Protein AF-A0A225WIR2-F1 (afdb_monomer)

Organism: NCBI:txid4795

Solvent-accessible surface area (backbone atoms only — not comparable to full-atom values): 14312 Å² total; per-residue (Å²): 136,89,82,87,83,81,89,77,89,75,82,75,80,70,73,82,76,74,75,76,81,64,93,80,57,58,69,70,58,55,48,51,54,50,37,55,54,47,46,55,50,18,46,51,36,50,76,72,57,66,87,88,58,104,56,87,60,92,74,57,61,66,69,50,54,51,52,42,49,53,41,68,78,38,44,71,66,55,49,49,42,55,67,74,40,54,84,89,36,72,64,32,53,26,39,52,47,31,51,53,54,39,51,57,49,47,54,54,47,51,36,50,54,48,54,52,50,42,44,48,42,18,63,60,37,13,69,86,63,43,71,61,95,64,48,94,92,60,58,59,63,66,54,54,53,53,40,52,53,39,76,76,45,40,72,64,47,42,75,75,51,54,85,60,92,40,47,58,46,26,49,58,20,34,35,77,74,70,42,51,74,64,39,36,53,52,54,53,46,30,52,49,26,46,77,71,41,16,42,39,70,66,38,19,69,70,29,65,70,41,42,53,53,40,49,52,44,66,77,42,40,67,61,40,71,72,76,35,83,90,48,84,65,35,50,39,33,53,51,10,38,56,59,50,67,48,83,130

Sequence (248 aa):
MRLSFSQSLHHSVVPPRLPPPSARAPLRLQMQDLCSNFVIICDFVSQNCAPDAKTPSQDGNGKCIESFTLFYQHNHTLSSCIQELPADSTEKAQALVFLQLYSDWQQANVCKLFHTTEARAARECSGANAHRPWKQTTWPLYCHEVFTMYNSTRHELDELCERTPNSEAFWEGYVDYVGSKTCKRYYDMVREARERGCGDKEKALHGTECQEMFRWYAEKKEEVETDCYELKISKPFYRGFYMWKKPN

Foldseek 3Di:
DDDDDDDDDPPPPDDPPDDDPDPPDDPVVVLVVVLVVLLVLLVCCLVQQDPPDDDPPPDGPVSLVVNLVVCVVVVVSNVVSLVPDDCPDPSNVSVVSNVVSSVVVVLVVLLVVLVVLLQVCLVCQFDPNVPDPDDPVRDDPSLLVSLVVCQVCVVVSCVSRNDDPSNQSSQRRSCVRPADPLQVLLVVVLVVCLVVQLLDLCCLAPPPSLVVSLVSCVVCVVVCVVRYDDDPSNPSSVNSSVSNPDDD

Nearest PDB structures (foldseek):
  5uf7-assembly1_A  TM=1.697E-01  e=6.893E-01  Rattus norvegicus
  6zc9-assembly1_A  TM=2.294E-01  e=3.451E+00  Homo sapiens
  7k58-assembly1_A  TM=1.955E-01  e=5.468E+00  Tetrahymena thermophila

pLDDT: mean 79.0, std 18.31, range [29.45, 96.25]

Radius of gyration: 28.35 Å; Cα contacts (8 Å, |Δi|>4): 182; chains: 1; bounding box: 82×55×77 Å

Mean predicted aligned error: 12.71 Å

Structure (mmCIF, N/CA/C/O backbone):
data_AF-A0A225WIR2-F1
#
_entry.id   AF-A0A225WIR2-F1
#
loop_
_atom_site.group_PDB
_atom_site.id
_atom_site.type_symbol
_atom_site.label_atom_id
_atom_site.label_alt_id
_atom_site.label_comp_id
_atom_site.label_asym_id
_atom_site.label_entity_id
_atom_site.label_seq_id
_atom_site.pdbx_PDB_ins_code
_atom_site.Cartn_x
_atom_site.Cartn_y
_atom_site.Cartn_z
_atom_site.occupancy
_atom_site.B_iso_or_equiv
_atom_site.auth_seq_id
_atom_site.auth_comp_id
_atom_site.auth_asym_id
_atom_site.auth_atom_id
_atom_site.pdbx_PDB_model_num
ATOM 1 N N . MET A 1 1 ? -55.773 36.831 12.250 1.00 34.09 1 MET A N 1
ATOM 2 C CA . MET A 1 1 ? -56.529 35.718 12.867 1.00 34.09 1 MET A CA 1
ATOM 3 C C . MET A 1 1 ? -55.591 34.536 13.018 1.00 34.09 1 MET A C 1
ATOM 5 O O . MET A 1 1 ? -54.960 34.155 12.043 1.00 34.09 1 MET A O 1
ATOM 9 N N . ARG A 1 2 ? -55.428 34.047 14.250 1.00 30.88 2 ARG A N 1
ATOM 10 C CA . ARG A 1 2 ? -54.609 32.882 14.602 1.00 30.88 2 ARG A CA 1
ATOM 11 C C . ARG A 1 2 ? -55.400 31.611 14.294 1.00 30.88 2 ARG A C 1
ATOM 13 O O . ARG A 1 2 ? -56.557 31.531 14.693 1.00 30.88 2 ARG A O 1
ATOM 20 N N . LEU A 1 3 ? -54.765 30.630 13.661 1.00 30.44 3 LEU A N 1
ATOM 21 C CA . LEU A 1 3 ? -55.221 29.244 13.678 1.00 30.44 3 LEU A CA 1
ATOM 22 C C . LEU A 1 3 ? -54.156 28.420 14.399 1.00 30.44 3 LEU A C 1
ATOM 24 O O . LEU A 1 3 ? -53.002 28.363 13.986 1.00 30.44 3 LEU A O 1
ATOM 28 N N . SER A 1 4 ? -54.574 27.874 15.535 1.00 29.45 4 SER A N 1
ATOM 29 C CA . SER A 1 4 ? -53.880 26.860 16.317 1.00 29.45 4 SER A CA 1
ATOM 30 C C . SER A 1 4 ? -54.245 25.495 15.742 1.00 29.45 4 SER A C 1
ATOM 32 O O . SER A 1 4 ? -55.427 25.267 15.503 1.00 29.45 4 SER A O 1
ATOM 34 N N . PHE A 1 5 ? -53.276 24.595 15.578 1.00 32.03 5 PHE A N 1
ATOM 35 C CA . PHE A 1 5 ? -53.525 23.153 15.589 1.00 32.03 5 PHE A CA 1
ATOM 36 C C . PHE A 1 5 ? -52.353 22.415 16.248 1.00 32.03 5 PHE A C 1
ATOM 38 O O . PHE A 1 5 ? -51.250 22.346 15.720 1.00 32.03 5 PHE A O 1
ATOM 45 N N . SER A 1 6 ? -52.680 21.903 17.435 1.00 30.62 6 SER A N 1
ATOM 46 C CA . SER A 1 6 ? -52.377 20.577 17.979 1.00 30.62 6 SER A CA 1
ATOM 47 C C . SER A 1 6 ? -50.928 20.112 18.152 1.00 30.62 6 SER 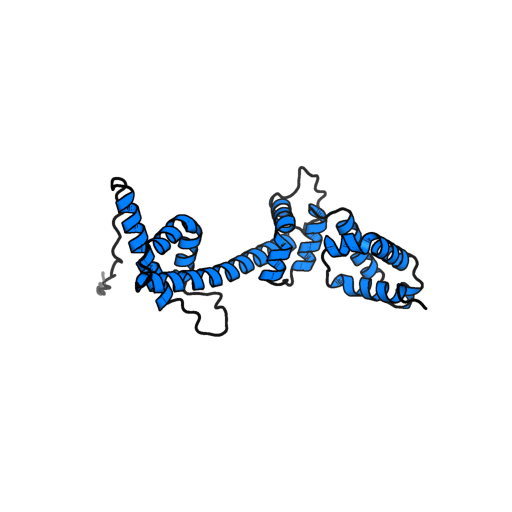A C 1
ATOM 49 O O . SER A 1 6 ? -50.212 19.767 17.219 1.00 30.62 6 SER A O 1
ATOM 51 N N . GLN A 1 7 ? -50.587 19.978 19.436 1.00 31.34 7 GLN A N 1
ATOM 52 C CA . GLN A 1 7 ? -49.523 19.152 19.996 1.00 31.34 7 GLN A CA 1
ATOM 53 C C . GLN A 1 7 ? -49.616 17.697 19.504 1.00 31.34 7 GLN A C 1
ATOM 55 O O . GLN A 1 7 ? -50.667 17.070 19.620 1.00 31.34 7 GLN A O 1
ATOM 60 N N . SER A 1 8 ? -48.487 17.144 19.059 1.00 30.45 8 SER A N 1
ATOM 61 C CA . SER A 1 8 ? -48.224 15.704 19.102 1.00 30.45 8 SER A CA 1
ATOM 62 C C . SER A 1 8 ? -47.137 15.453 20.145 1.00 30.45 8 SER A C 1
ATOM 64 O O . SER A 1 8 ? -46.025 15.976 20.051 1.00 30.45 8 SER A O 1
ATOM 66 N N . LEU A 1 9 ? -47.503 14.690 21.172 1.00 36.44 9 LEU A N 1
ATOM 67 C CA . LEU A 1 9 ? -46.635 14.157 22.212 1.00 36.44 9 LEU A CA 1
ATOM 68 C C . LEU A 1 9 ? -45.646 13.158 21.594 1.00 36.44 9 LEU A C 1
ATOM 70 O O . LEU A 1 9 ? -45.890 11.955 21.592 1.00 36.44 9 LEU A O 1
ATOM 74 N N . HIS A 1 10 ? -44.498 13.635 21.118 1.00 33.09 10 HIS A N 1
ATOM 75 C CA . HIS A 1 10 ? -43.321 12.778 21.023 1.00 33.09 10 HIS A CA 1
ATOM 76 C C . HIS A 1 10 ? -42.629 12.775 22.383 1.00 33.09 10 HIS A C 1
ATOM 78 O O . HIS A 1 10 ? -41.879 13.685 22.735 1.00 33.09 10 HIS A O 1
ATOM 84 N N . HIS A 1 11 ? -42.925 11.735 23.164 1.00 32.47 11 HIS A N 1
ATOM 85 C CA . HIS A 1 11 ? -42.100 11.293 24.280 1.00 32.47 11 HIS A CA 1
ATOM 86 C C . HIS A 1 11 ? -40.717 10.940 23.717 1.00 32.47 11 HIS A C 1
ATOM 88 O O . HIS A 1 11 ? -40.457 9.822 23.280 1.00 32.47 11 HIS A O 1
ATOM 94 N N . SER A 1 12 ? -39.847 11.944 23.646 1.00 30.00 12 SER A N 1
ATOM 95 C CA . SER A 1 12 ? -38.432 11.747 23.380 1.00 30.00 12 SER A CA 1
ATOM 96 C C . SER A 1 12 ? -37.875 11.062 24.621 1.00 30.00 12 SER A C 1
ATOM 98 O O . SER A 1 12 ? -37.695 11.703 25.658 1.00 30.00 12 SER A O 1
ATOM 100 N N . VAL A 1 13 ? -37.704 9.740 24.558 1.00 36.50 13 VAL A N 1
ATOM 101 C CA . VAL A 1 13 ? -36.957 8.993 25.571 1.00 36.50 13 VAL A CA 1
ATOM 102 C C . VAL A 1 13 ? -35.524 9.492 25.466 1.00 36.50 13 VAL A C 1
ATOM 104 O O . VAL A 1 13 ? -34.747 9.057 24.619 1.00 36.50 13 VAL A O 1
ATOM 107 N N . VAL A 1 14 ? -35.217 10.502 26.276 1.00 37.16 14 VAL A N 1
ATOM 108 C CA . VAL A 1 14 ? -33.867 11.017 26.454 1.00 37.16 14 VAL A CA 1
ATOM 109 C C . VAL A 1 14 ? -33.028 9.828 26.925 1.00 37.16 14 VAL A C 1
ATOM 111 O O . VAL A 1 14 ? -33.368 9.249 27.961 1.00 37.16 14 VAL A O 1
ATOM 114 N N . PRO A 1 15 ? -31.976 9.419 26.191 1.00 38.25 15 PRO A N 1
ATOM 115 C CA . PRO A 1 15 ? -31.069 8.401 26.698 1.00 38.25 15 PRO A CA 1
ATOM 116 C C . PRO A 1 15 ? -30.553 8.888 28.056 1.00 38.25 15 PRO A C 1
ATOM 118 O O . PRO A 1 15 ? -30.264 10.086 28.177 1.00 38.25 15 PRO A O 1
ATOM 121 N N . PRO A 1 16 ? -30.489 8.026 29.087 1.00 38.94 16 PRO A N 1
ATOM 122 C CA . PRO A 1 16 ? -30.042 8.443 30.405 1.00 38.94 16 PRO A CA 1
ATOM 123 C C . PRO A 1 16 ? -28.696 9.146 30.246 1.00 38.94 16 PRO A C 1
ATOM 125 O O . PRO A 1 16 ? -27.711 8.549 29.815 1.00 38.94 16 PRO A O 1
ATOM 128 N N . ARG A 1 17 ? -28.679 10.456 30.521 1.00 43.72 17 ARG A N 1
ATOM 129 C CA . ARG A 1 17 ? -27.438 11.219 30.577 1.00 43.72 17 ARG A CA 1
ATOM 130 C C . ARG A 1 17 ? -26.661 10.640 31.744 1.00 43.72 17 ARG A C 1
ATOM 132 O O . ARG A 1 17 ? -27.015 10.893 32.895 1.00 43.72 17 ARG A O 1
ATOM 139 N N . LEU A 1 18 ? -25.648 9.836 31.431 1.00 45.97 18 LEU A N 1
ATOM 140 C CA . LEU A 1 18 ? -24.695 9.363 32.420 1.00 45.97 18 LEU A CA 1
ATOM 141 C C . LEU A 1 18 ? -24.147 10.597 33.154 1.00 45.97 18 LEU A C 1
ATOM 143 O O . LEU A 1 18 ? -23.723 11.552 32.490 1.00 45.97 18 LEU A O 1
ATOM 147 N N . PRO A 1 19 ? -24.214 10.639 34.496 1.00 49.59 19 PRO A N 1
ATOM 148 C CA . PRO A 1 19 ? -23.567 11.702 35.241 1.00 49.59 19 PRO A CA 1
ATOM 149 C C . PRO A 1 19 ? -22.075 11.700 34.878 1.00 49.59 19 PRO A C 1
ATOM 151 O O . PRO A 1 19 ? -21.490 10.625 34.721 1.00 49.59 19 PRO A O 1
ATOM 154 N N . PRO A 1 20 ? -21.453 12.879 34.701 1.00 50.84 20 PRO A N 1
ATOM 155 C CA . PRO A 1 20 ? -20.030 12.944 34.412 1.00 50.84 20 PRO A CA 1
ATOM 156 C C . PRO A 1 20 ? -19.270 12.203 35.521 1.00 50.84 20 PRO A C 1
ATOM 158 O O . PRO A 1 20 ? -19.619 12.376 36.696 1.00 50.84 20 PRO A O 1
ATOM 161 N N . PRO A 1 21 ? -18.263 11.378 35.181 1.00 53.72 21 PRO A N 1
ATOM 162 C CA . PRO A 1 21 ? -17.492 10.653 36.178 1.00 53.72 21 PRO A CA 1
ATOM 163 C C . PRO A 1 21 ? -16.958 11.650 37.204 1.00 53.72 21 PRO A C 1
ATOM 165 O O . PRO A 1 21 ? -16.337 12.661 36.865 1.00 53.72 21 PRO A O 1
ATOM 168 N N . SER A 1 22 ? -17.274 11.405 38.475 1.00 51.94 22 SER A N 1
ATOM 169 C CA . SER A 1 22 ? -16.870 12.286 39.562 1.00 51.94 22 SER A CA 1
ATOM 170 C C . SER A 1 22 ? -15.349 12.254 39.660 1.00 51.94 22 SER A C 1
ATOM 172 O O . SER A 1 22 ? -14.776 11.284 40.154 1.00 51.94 22 SER A O 1
ATOM 174 N N . ALA A 1 23 ? -14.688 13.334 39.237 1.00 54.06 23 ALA A N 1
ATOM 175 C CA . ALA A 1 23 ? -13.230 13.503 39.281 1.00 54.06 23 ALA A CA 1
ATOM 176 C C . ALA A 1 23 ? -12.621 13.416 40.706 1.00 54.06 23 ALA A C 1
ATOM 178 O O . ALA A 1 23 ? -11.427 13.631 40.886 1.00 54.06 23 ALA A O 1
ATOM 179 N N . ARG A 1 24 ? -13.439 13.123 41.730 1.00 56.75 24 ARG A N 1
ATOM 180 C CA . ARG A 1 24 ? -13.069 12.956 43.142 1.00 56.75 24 ARG A CA 1
ATOM 181 C C . ARG A 1 24 ? -13.164 11.512 43.651 1.00 56.75 24 ARG A C 1
ATOM 183 O O . ARG A 1 24 ? -12.836 11.276 44.810 1.00 56.75 24 ARG A O 1
ATOM 190 N N . ALA A 1 25 ? -13.625 10.555 42.843 1.00 61.31 25 ALA A N 1
ATOM 191 C CA . ALA A 1 25 ? -13.656 9.153 43.254 1.00 61.31 25 ALA A CA 1
ATOM 192 C C . ALA A 1 25 ? -12.230 8.563 43.284 1.00 61.31 25 ALA A C 1
ATOM 194 O O . ALA A 1 25 ? -11.427 8.897 42.411 1.00 61.31 25 ALA A O 1
ATOM 195 N N . PRO A 1 26 ? -11.897 7.678 44.241 1.00 77.38 26 PRO A N 1
ATOM 196 C CA . PRO A 1 26 ? -10.664 6.896 44.206 1.00 77.38 26 PRO A CA 1
ATOM 197 C C . PRO A 1 26 ? -10.453 6.243 42.832 1.00 77.38 26 PRO A C 1
ATOM 199 O O . PRO A 1 26 ? -11.388 5.661 42.286 1.00 77.38 26 PRO A O 1
ATOM 202 N N . LEU A 1 27 ? -9.227 6.294 42.296 1.00 71.94 27 LEU A N 1
ATOM 203 C CA . LEU A 1 27 ? -8.862 5.751 40.971 1.00 71.94 27 LEU A CA 1
ATOM 204 C C . LEU A 1 27 ? -9.377 4.324 40.732 1.00 71.94 27 LEU A C 1
ATOM 206 O O . LEU A 1 27 ? -9.792 3.981 39.631 1.00 71.94 27 LEU A O 1
ATOM 210 N N . ARG A 1 28 ? -9.405 3.507 41.789 1.00 74.06 28 ARG A N 1
ATOM 211 C CA . ARG A 1 28 ? -9.912 2.133 41.746 1.00 74.06 28 ARG A CA 1
ATOM 212 C C . ARG A 1 28 ? -11.403 2.048 41.396 1.00 74.06 28 ARG A C 1
ATOM 214 O O . ARG A 1 28 ? -11.783 1.167 40.638 1.00 74.06 28 ARG A O 1
ATOM 221 N N . LEU A 1 29 ? -12.226 2.959 41.918 1.00 76.94 29 LEU A N 1
ATOM 222 C CA . LEU A 1 29 ? -13.661 3.013 41.617 1.00 76.94 29 LEU A CA 1
ATOM 223 C C . LEU A 1 29 ? -13.905 3.519 40.190 1.00 76.94 29 LEU A C 1
ATOM 225 O O . LEU A 1 29 ? -14.729 2.961 39.480 1.00 76.94 29 LEU A O 1
ATOM 229 N N . GLN A 1 30 ? -13.118 4.497 39.731 1.00 80.31 30 GLN A N 1
ATOM 230 C CA . GLN A 1 30 ? -13.189 4.969 38.342 1.00 80.31 30 GLN A CA 1
ATOM 231 C C . GLN A 1 30 ? -12.829 3.860 37.341 1.00 80.31 30 GLN A C 1
ATOM 233 O O . GLN A 1 30 ? -13.461 3.746 36.294 1.00 80.31 30 GLN A O 1
ATOM 238 N N . MET A 1 31 ? -11.839 3.023 37.672 1.00 83.19 31 MET A N 1
ATOM 239 C CA . MET A 1 31 ? -11.454 1.884 36.836 1.00 83.19 31 MET A CA 1
ATOM 240 C C . MET A 1 31 ? -12.547 0.809 36.798 1.00 83.19 31 MET A C 1
ATOM 242 O O . MET A 1 31 ? -12.854 0.289 35.731 1.00 83.19 31 MET A O 1
ATOM 246 N N . GLN A 1 32 ? -13.184 0.516 37.936 1.00 85.06 32 GLN A N 1
ATOM 247 C CA . GLN A 1 32 ? -14.305 -0.429 37.996 1.00 85.06 32 GLN A CA 1
ATOM 248 C C . GLN A 1 32 ? -15.505 0.039 37.168 1.00 85.06 32 GLN A C 1
ATOM 250 O O . GLN A 1 32 ? -16.070 -0.760 36.419 1.00 85.06 32 GLN A O 1
ATOM 255 N N . ASP A 1 33 ? -15.863 1.322 37.249 1.00 86.44 33 ASP A N 1
ATOM 256 C CA . ASP A 1 33 ? -16.937 1.898 36.435 1.00 86.44 33 ASP A CA 1
ATOM 257 C C . ASP A 1 33 ? -16.598 1.823 34.940 1.00 86.44 33 ASP A C 1
ATOM 259 O O . ASP A 1 33 ? -17.442 1.464 34.118 1.00 86.44 33 ASP A O 1
ATOM 263 N N . LEU A 1 34 ? -15.348 2.117 34.573 1.00 89.19 34 LEU A N 1
ATOM 264 C CA . LEU A 1 34 ? -14.874 2.029 33.194 1.00 89.19 34 LEU A CA 1
ATOM 265 C C . LEU A 1 34 ? -14.939 0.592 32.659 1.00 89.19 34 LEU A C 1
ATOM 267 O O . LEU A 1 34 ? -15.491 0.376 31.580 1.00 89.19 34 LEU A O 1
ATOM 271 N N . CYS A 1 35 ? -14.452 -0.391 33.419 1.00 91.88 35 CYS A N 1
ATOM 272 C CA . CYS A 1 35 ? -14.512 -1.794 33.016 1.00 91.88 35 CYS A CA 1
ATOM 273 C C . CYS A 1 35 ? -15.956 -2.308 32.929 1.00 91.88 35 CYS A C 1
ATOM 275 O O . CYS A 1 35 ? -16.294 -3.006 31.977 1.00 91.88 35 CYS A O 1
ATOM 277 N N . SER A 1 36 ? -16.832 -1.905 33.853 1.00 91.19 36 SER A N 1
ATOM 278 C CA . SER A 1 36 ? -18.253 -2.283 33.825 1.00 91.19 36 SER A CA 1
ATOM 279 C C . SER A 1 36 ? -18.971 -1.708 32.600 1.00 91.19 36 SER A C 1
ATOM 281 O O . SER A 1 36 ? -19.715 -2.414 31.924 1.00 91.19 36 SER A O 1
ATOM 283 N N . ASN A 1 37 ? -18.699 -0.447 32.250 1.00 91.81 37 ASN A N 1
ATOM 284 C CA . ASN A 1 37 ? -19.224 0.154 31.022 1.00 91.81 37 ASN A CA 1
ATOM 285 C C . ASN A 1 37 ? -18.674 -0.533 29.768 1.00 91.81 37 ASN A C 1
ATOM 287 O O . ASN A 1 37 ? -19.399 -0.716 28.792 1.00 91.81 37 ASN A O 1
ATOM 291 N N . PHE A 1 38 ? -17.405 -0.940 29.787 1.00 94.56 38 PHE A N 1
ATOM 292 C CA . PHE A 1 38 ? -16.808 -1.643 28.660 1.00 94.56 38 PHE A CA 1
ATOM 293 C C . PHE A 1 38 ? -17.396 -3.046 28.453 1.00 94.56 38 PHE A C 1
ATOM 295 O O . PHE A 1 38 ? -17.579 -3.457 27.310 1.00 94.56 38 PHE A O 1
ATOM 302 N N . VAL A 1 39 ? -17.787 -3.749 29.521 1.00 94.38 39 VAL A N 1
ATOM 303 C CA . VAL A 1 39 ? -18.533 -5.015 29.414 1.00 94.38 39 VAL A CA 1
ATOM 304 C C . VAL A 1 39 ? -19.853 -4.820 28.660 1.00 94.38 39 VAL A C 1
ATOM 306 O O . VAL A 1 39 ? -20.165 -5.617 27.781 1.00 94.38 39 VAL A O 1
ATOM 309 N N . ILE A 1 40 ? -20.585 -3.729 28.913 1.00 94.44 40 ILE A N 1
ATOM 310 C CA . ILE A 1 40 ? -21.826 -3.406 28.179 1.00 94.44 40 ILE A CA 1
ATOM 311 C C . ILE A 1 40 ? -21.541 -3.193 26.682 1.00 94.44 40 ILE A C 1
ATOM 313 O O . ILE A 1 40 ? -22.324 -3.605 25.827 1.00 94.44 40 ILE A O 1
ATOM 317 N N . ILE A 1 41 ? -20.407 -2.572 26.347 1.00 93.62 41 ILE A N 1
ATOM 318 C CA . ILE A 1 41 ? -19.971 -2.403 24.954 1.00 93.62 41 ILE A CA 1
ATOM 319 C C . ILE A 1 41 ? -19.633 -3.761 24.323 1.00 93.62 41 ILE A C 1
ATOM 321 O O . ILE A 1 41 ? -20.036 -4.019 23.188 1.00 93.62 41 ILE A O 1
ATOM 325 N N . CYS A 1 42 ? -18.935 -4.639 25.048 1.00 93.56 42 CYS A N 1
ATOM 326 C CA . CYS A 1 42 ? -18.619 -5.991 24.582 1.00 93.56 42 CYS A CA 1
ATOM 327 C C . CYS A 1 42 ? -19.892 -6.799 24.306 1.00 93.56 42 CYS A C 1
ATOM 329 O O . CYS A 1 42 ? -20.003 -7.426 23.252 1.00 93.56 42 CYS A O 1
ATOM 331 N N . ASP A 1 43 ? -20.870 -6.725 25.209 1.00 92.81 43 ASP A N 1
ATOM 332 C CA . ASP A 1 43 ? -22.181 -7.348 25.048 1.00 92.81 43 ASP A CA 1
ATOM 333 C C . ASP A 1 43 ? -22.890 -6.830 23.788 1.00 92.81 43 ASP A C 1
ATOM 335 O O . ASP A 1 43 ? -23.237 -7.619 22.904 1.00 92.81 43 ASP A O 1
ATOM 339 N N . PHE A 1 44 ? -22.993 -5.503 23.634 1.00 91.50 44 PHE A N 1
ATOM 340 C CA . PHE A 1 44 ? -23.585 -4.881 22.447 1.00 91.50 44 PHE A CA 1
ATOM 341 C C . PHE A 1 44 ? -22.926 -5.373 21.155 1.00 91.50 44 PHE A C 1
ATOM 343 O O . PHE A 1 44 ? -23.630 -5.766 20.221 1.00 91.50 44 PHE A O 1
ATOM 350 N N . VAL A 1 45 ? -21.592 -5.373 21.099 1.00 91.00 45 VAL A N 1
ATOM 351 C CA . VAL A 1 45 ? -20.845 -5.798 19.912 1.00 91.00 45 VAL A CA 1
ATOM 352 C C . VAL A 1 45 ? -21.079 -7.273 19.608 1.00 91.00 45 VAL A C 1
ATOM 354 O O . VAL A 1 45 ? -21.368 -7.616 18.462 1.00 91.00 45 VAL A O 1
ATOM 357 N N . SER A 1 46 ? -21.029 -8.135 20.624 1.00 89.62 46 SER A N 1
ATOM 358 C CA . SER A 1 46 ? -21.240 -9.575 20.452 1.00 89.62 46 SER A CA 1
ATOM 359 C C . SER A 1 46 ? -22.625 -9.912 19.889 1.00 89.62 46 SER A C 1
ATOM 361 O O . SER A 1 46 ? -22.757 -10.836 19.090 1.00 89.62 46 SER A O 1
ATOM 363 N N . GLN A 1 47 ? -23.646 -9.131 20.251 1.00 87.25 47 GLN A N 1
ATOM 364 C CA . GLN A 1 47 ? -25.024 -9.348 19.814 1.00 87.25 47 GLN A CA 1
ATOM 365 C C . GLN A 1 47 ? -25.352 -8.689 18.466 1.00 87.25 47 GLN A C 1
ATOM 367 O O . GLN A 1 47 ? -26.205 -9.187 17.736 1.00 87.25 47 GLN A O 1
ATOM 372 N N . ASN A 1 48 ? -24.724 -7.551 18.141 1.00 86.12 48 ASN A N 1
ATOM 373 C CA . ASN A 1 48 ? -25.188 -6.664 17.061 1.00 86.12 48 ASN A CA 1
ATOM 374 C C . ASN A 1 48 ? -24.170 -6.431 15.938 1.00 86.12 48 ASN A C 1
ATOM 376 O O . ASN A 1 48 ? -24.521 -5.812 14.932 1.00 86.12 48 ASN A O 1
ATOM 380 N N . CYS A 1 49 ? -22.922 -6.871 16.102 1.00 83.50 49 CYS A N 1
ATOM 381 C CA . CYS A 1 49 ? -21.837 -6.619 15.148 1.00 83.50 49 CYS A CA 1
ATOM 382 C C . CYS A 1 49 ? -21.331 -7.900 14.463 1.00 83.50 49 CYS A C 1
ATOM 384 O O . CYS A 1 49 ? -20.250 -7.883 13.877 1.00 83.50 49 CYS A O 1
ATOM 386 N N . ALA A 1 50 ? -22.088 -9.003 14.545 1.00 67.94 50 ALA A N 1
ATOM 387 C CA . ALA A 1 50 ? -21.715 -10.280 13.944 1.00 67.94 50 ALA A CA 1
ATOM 388 C C . ALA A 1 50 ? -21.550 -10.174 12.410 1.00 67.94 50 ALA A C 1
ATOM 390 O O . ALA A 1 50 ? -22.334 -9.484 11.751 1.00 67.94 50 ALA A O 1
ATOM 391 N N . PRO A 1 51 ? -20.571 -10.885 11.821 1.00 56.72 51 PRO A N 1
ATOM 392 C CA . PRO A 1 51 ? -20.251 -10.817 10.403 1.00 56.72 51 PRO A CA 1
ATOM 393 C C . PRO A 1 51 ? -21.115 -11.801 9.598 1.00 56.72 51 PRO A C 1
ATOM 395 O O . PRO A 1 51 ? -20.595 -12.641 8.866 1.00 56.72 51 PRO A O 1
ATOM 398 N N . ASP A 1 52 ? -22.441 -11.731 9.708 1.00 43.31 52 ASP A N 1
ATOM 399 C CA . ASP A 1 52 ? -23.309 -12.499 8.809 1.00 43.31 52 ASP A CA 1
ATOM 400 C C . ASP A 1 52 ? -23.476 -11.752 7.481 1.00 43.31 52 ASP A C 1
ATOM 402 O O . ASP A 1 52 ? -24.353 -10.904 7.333 1.00 43.31 52 ASP A O 1
ATOM 406 N N . ALA A 1 53 ? -22.592 -12.081 6.528 1.00 38.06 53 ALA A N 1
ATOM 407 C CA . ALA A 1 53 ? -22.852 -12.261 5.089 1.00 38.06 53 ALA A CA 1
ATOM 408 C C . ALA A 1 53 ? -21.674 -11.793 4.223 1.00 38.06 53 ALA A C 1
ATOM 410 O O . ALA A 1 53 ? -21.628 -10.624 3.869 1.00 38.06 53 ALA A O 1
ATOM 411 N N . LYS A 1 54 ? -20.785 -12.727 3.828 1.00 35.59 54 LYS A N 1
ATOM 412 C CA . LYS A 1 54 ? -20.062 -12.868 2.525 1.00 35.59 54 LYS A CA 1
ATOM 413 C C . LYS A 1 54 ? -19.589 -11.616 1.754 1.00 35.59 54 LYS A C 1
ATOM 415 O O . LYS A 1 54 ? -19.260 -11.688 0.574 1.00 35.59 54 LYS A O 1
ATOM 420 N N . THR A 1 55 ? -19.494 -10.494 2.428 1.00 34.09 55 THR A N 1
ATOM 421 C CA . THR A 1 55 ? -19.174 -9.180 1.906 1.00 34.09 55 THR A CA 1
ATOM 422 C C . THR A 1 55 ? -18.759 -8.400 3.138 1.00 34.09 55 THR A C 1
ATOM 424 O O . THR A 1 55 ? -19.588 -8.231 4.033 1.00 34.09 55 THR A O 1
ATOM 427 N N . PRO A 1 56 ? -17.502 -7.948 3.244 1.00 39.78 56 PRO A N 1
ATOM 428 C CA . PRO A 1 56 ? -17.159 -6.971 4.257 1.00 39.78 56 PRO A CA 1
ATOM 429 C C . PRO A 1 56 ? -18.014 -5.745 3.948 1.00 39.78 56 PRO A C 1
ATOM 431 O O . PRO A 1 56 ? -17.736 -5.013 2.997 1.00 39.78 56 PRO A O 1
ATOM 434 N N . SER A 1 57 ? -19.119 -5.561 4.674 1.00 42.50 57 SER A N 1
ATOM 435 C CA . SER A 1 57 ? -19.888 -4.334 4.570 1.00 42.50 57 SER A CA 1
ATOM 436 C C . SER A 1 57 ? -18.945 -3.240 5.045 1.00 42.50 57 SER A C 1
ATOM 438 O O . SER A 1 57 ? -18.686 -3.099 6.240 1.00 42.50 57 SER A O 1
ATOM 440 N N . GLN A 1 58 ? -18.401 -2.479 4.098 1.00 44.38 58 GLN A N 1
ATOM 441 C CA . GLN A 1 58 ? -17.635 -1.269 4.384 1.00 44.38 58 GLN A CA 1
ATOM 442 C C . GLN A 1 58 ? -18.457 -0.258 5.210 1.00 44.38 58 GLN A C 1
ATOM 444 O O . GLN A 1 58 ? -17.871 0.649 5.798 1.00 44.38 58 GLN A O 1
ATOM 449 N N . ASP A 1 59 ? -19.768 -0.497 5.336 1.00 45.31 59 ASP A N 1
ATOM 450 C CA . ASP A 1 59 ? -20.721 0.175 6.213 1.00 45.31 59 ASP A CA 1
ATOM 451 C C . ASP A 1 59 ? -21.173 -0.745 7.364 1.00 45.31 59 ASP A C 1
ATOM 453 O O . ASP A 1 59 ? -22.346 -1.097 7.496 1.00 45.31 59 ASP A O 1
ATOM 457 N N . GLY A 1 60 ? -20.232 -1.176 8.208 1.00 55.25 60 GLY A N 1
ATOM 458 C CA . GLY A 1 60 ? -20.582 -1.757 9.506 1.00 55.25 60 GLY A CA 1
ATOM 459 C C . GLY A 1 60 ? -21.435 -0.765 10.305 1.00 55.25 60 GLY A C 1
ATOM 460 O O . GLY A 1 60 ? -21.200 0.442 10.240 1.00 55.25 60 GLY A O 1
ATOM 461 N N . ASN A 1 61 ? -22.434 -1.257 11.044 1.00 69.75 61 ASN A N 1
ATOM 462 C CA . ASN A 1 61 ? -23.275 -0.453 11.938 1.00 69.75 61 ASN A CA 1
ATOM 463 C C . ASN A 1 61 ? -22.405 0.579 12.683 1.00 69.75 61 ASN A C 1
ATOM 465 O O . ASN A 1 61 ? -21.462 0.192 13.371 1.00 69.75 61 ASN A O 1
ATOM 469 N N . GLY A 1 62 ? -22.675 1.881 12.512 1.00 80.38 62 GLY A N 1
ATOM 470 C CA . GLY A 1 62 ? -21.777 2.957 12.964 1.00 80.38 62 GLY A CA 1
ATOM 471 C C . GLY A 1 62 ? -21.377 2.841 14.438 1.00 80.38 62 GLY A C 1
ATOM 472 O O . GLY A 1 62 ? -20.237 3.122 14.794 1.00 80.38 62 GLY A O 1
ATOM 473 N N . LYS A 1 63 ? -22.261 2.280 15.272 1.00 84.88 63 LYS A N 1
ATOM 474 C CA . LYS A 1 63 ? -21.994 1.994 16.688 1.00 84.88 63 LYS A CA 1
ATOM 475 C C . LYS A 1 63 ? -20.930 0.912 16.919 1.00 84.88 63 LYS A C 1
ATOM 477 O O . LYS A 1 63 ? -20.200 0.977 17.905 1.00 84.88 63 LYS A O 1
ATOM 482 N N . CYS A 1 64 ? -20.815 -0.072 16.029 1.00 87.94 64 CYS A N 1
ATOM 483 C CA . CYS A 1 64 ? -19.744 -1.071 16.058 1.00 87.94 64 CYS A CA 1
ATOM 484 C C . CYS A 1 64 ? -18.390 -0.406 15.783 1.00 87.94 64 CYS A C 1
ATOM 486 O O . CYS A 1 64 ? -17.443 -0.599 16.538 1.00 87.94 64 CYS A O 1
ATOM 488 N N . ILE A 1 65 ? -18.323 0.452 14.757 1.00 87.44 65 ILE A N 1
ATOM 489 C CA . ILE A 1 65 ? -17.105 1.202 14.413 1.00 87.44 65 ILE A CA 1
ATOM 490 C C . ILE A 1 65 ? -16.715 2.160 15.546 1.00 87.44 65 ILE A C 1
ATOM 492 O O . ILE A 1 65 ? -15.540 2.238 15.897 1.00 87.44 65 ILE A O 1
ATOM 496 N N . GLU A 1 66 ? -17.679 2.857 16.153 1.00 89.69 66 GLU A N 1
ATOM 497 C CA . GLU A 1 66 ? -17.446 3.705 17.331 1.00 89.69 66 GLU A CA 1
ATOM 498 C C . GLU A 1 66 ? -16.869 2.899 18.504 1.00 89.69 66 GLU A C 1
ATOM 500 O O . GLU A 1 66 ? -15.900 3.329 19.129 1.00 89.69 66 GLU A O 1
ATOM 505 N N . SER A 1 67 ? -17.405 1.701 18.754 1.00 92.06 67 SER A N 1
ATOM 506 C CA . SER A 1 67 ? -16.930 0.802 19.815 1.00 92.06 67 SER A CA 1
ATOM 507 C C . SER A 1 67 ? -15.498 0.318 19.564 1.00 92.06 67 SER A C 1
ATOM 509 O O . SER A 1 67 ? -14.665 0.335 20.472 1.00 92.06 67 SER A O 1
ATOM 511 N N . PHE A 1 68 ? -15.173 -0.053 18.323 1.00 92.69 68 PHE A N 1
ATOM 512 C CA . PHE A 1 68 ? -13.813 -0.436 17.937 1.00 92.69 68 PHE A CA 1
ATOM 513 C C . PHE A 1 68 ? -1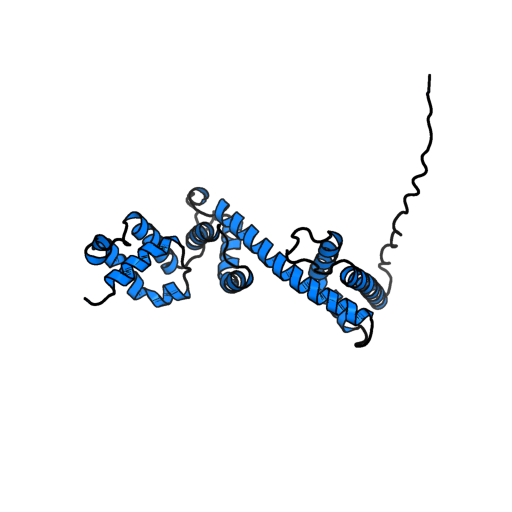2.839 0.744 17.984 1.00 92.69 68 PHE A C 1
ATOM 515 O O . PHE A 1 68 ? -11.709 0.594 18.445 1.00 92.69 68 PHE A O 1
ATOM 522 N N . THR A 1 69 ? -13.282 1.935 17.581 1.00 90.75 69 THR A N 1
ATOM 523 C CA . THR A 1 69 ? -12.474 3.162 17.641 1.00 90.75 69 THR A CA 1
ATOM 524 C C . THR A 1 69 ? -12.154 3.541 19.086 1.00 90.75 69 THR A C 1
ATOM 526 O O . THR A 1 69 ? -11.009 3.880 19.386 1.00 90.75 69 THR A O 1
ATOM 529 N N . LEU A 1 70 ? -13.132 3.433 19.994 1.00 93.06 70 LEU A N 1
ATOM 530 C CA . LEU A 1 70 ? -12.919 3.629 21.429 1.00 93.06 70 LEU A CA 1
ATOM 531 C C . LEU A 1 70 ? -11.863 2.652 21.962 1.00 93.06 70 LEU A C 1
ATOM 533 O O . LEU A 1 70 ? -10.955 3.057 22.690 1.00 93.06 70 LEU A O 1
ATOM 537 N N . PHE A 1 71 ? -11.952 1.378 21.570 1.00 93.69 71 PHE A N 1
ATOM 538 C CA . PHE A 1 71 ? -10.975 0.374 21.977 1.00 93.69 71 PHE A CA 1
ATOM 539 C C . PHE A 1 71 ? -9.578 0.648 21.420 1.00 93.69 71 PHE A C 1
ATOM 541 O O . PHE A 1 71 ? -8.611 0.589 22.172 1.00 93.69 71 PHE A O 1
ATOM 548 N N . TYR A 1 72 ? -9.462 1.037 20.150 1.00 91.69 72 TYR A N 1
ATOM 549 C CA . TYR A 1 72 ? -8.191 1.432 19.540 1.00 91.69 72 TYR A CA 1
ATOM 550 C C . TYR A 1 72 ? -7.510 2.579 20.309 1.00 91.69 72 TYR A C 1
ATOM 552 O O . TYR A 1 72 ? -6.320 2.503 20.615 1.00 91.69 72 TYR A O 1
ATOM 560 N N . GLN A 1 73 ? -8.266 3.616 20.684 1.00 91.12 73 GLN A N 1
ATOM 561 C CA . GLN A 1 73 ? -7.749 4.785 21.411 1.00 91.12 73 GLN A CA 1
ATOM 562 C C . GLN A 1 73 ? -7.307 4.468 22.848 1.00 91.12 73 GLN A C 1
ATOM 564 O O . GLN A 1 73 ? -6.452 5.163 23.400 1.00 91.12 73 GLN A O 1
ATOM 569 N N . HIS A 1 74 ? -7.873 3.423 23.456 1.00 92.06 74 HIS A N 1
ATOM 570 C CA . HIS A 1 74 ? -7.662 3.080 24.862 1.00 92.06 74 HIS A CA 1
ATOM 571 C C . HIS A 1 74 ? -7.268 1.611 25.066 1.00 92.06 74 HIS A C 1
ATOM 573 O O . HIS A 1 74 ? -7.595 1.028 26.104 1.00 92.06 74 HIS A O 1
ATOM 579 N N . ASN A 1 75 ? -6.550 1.017 24.100 1.00 90.75 75 ASN A N 1
ATOM 580 C CA . ASN A 1 75 ? -6.333 -0.436 24.052 1.00 90.75 75 ASN A CA 1
ATOM 581 C C . ASN A 1 75 ? -5.732 -0.969 25.351 1.00 90.75 75 ASN A C 1
ATOM 583 O O . ASN A 1 75 ? -6.154 -2.015 25.832 1.00 90.75 75 ASN A O 1
ATOM 587 N N . HIS A 1 76 ? -4.798 -0.224 25.946 1.00 89.25 76 HIS A N 1
ATOM 588 C CA . HIS A 1 76 ? -4.040 -0.706 27.088 1.00 89.25 76 HIS A CA 1
ATOM 589 C C . HIS A 1 76 ? -4.966 -0.849 28.296 1.00 89.25 76 HIS A C 1
ATOM 591 O O . HIS A 1 76 ? -5.052 -1.910 28.906 1.00 89.25 76 HIS A O 1
ATOM 597 N N . THR A 1 77 ? -5.719 0.211 28.596 1.00 89.69 77 THR A N 1
ATOM 598 C CA . THR A 1 77 ? -6.662 0.249 29.716 1.00 89.69 77 THR A CA 1
ATOM 599 C C . THR A 1 77 ? -7.795 -0.757 29.533 1.00 89.69 77 THR A C 1
ATOM 601 O O . THR A 1 77 ? -8.121 -1.501 30.454 1.00 89.69 77 THR A O 1
ATOM 604 N N . LEU A 1 78 ? -8.390 -0.813 28.340 1.00 92.50 78 LEU A N 1
ATOM 605 C CA . LEU A 1 78 ? -9.546 -1.674 28.091 1.00 92.50 78 LEU A CA 1
ATOM 606 C C . LEU A 1 78 ? -9.156 -3.151 27.975 1.00 92.50 78 LEU A C 1
ATOM 608 O O . LEU A 1 78 ? -9.92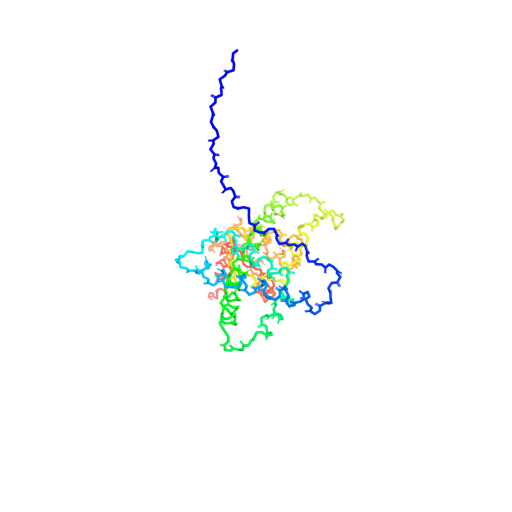2 -4.013 28.397 1.00 92.50 78 LEU A O 1
ATOM 612 N N . SER A 1 79 ? -7.943 -3.462 27.511 1.00 92.25 79 SER A N 1
ATOM 613 C CA . SER A 1 79 ? -7.415 -4.832 27.547 1.00 92.25 79 SER A CA 1
ATOM 614 C C . SER A 1 79 ? -7.220 -5.324 28.981 1.00 92.25 79 SER A C 1
ATOM 616 O O . SER A 1 79 ? -7.532 -6.479 29.267 1.00 92.25 79 SER A O 1
ATOM 618 N N . SER A 1 80 ? -6.770 -4.461 29.901 1.00 91.25 80 SER A N 1
ATOM 619 C CA . SER A 1 80 ? -6.682 -4.810 31.326 1.00 91.25 80 SER A CA 1
ATOM 620 C C . SER A 1 80 ? -8.054 -5.156 31.910 1.00 91.25 80 SER A C 1
ATOM 622 O O . SER A 1 80 ? -8.175 -6.174 32.585 1.00 91.25 80 SER A O 1
ATOM 624 N N . CYS A 1 81 ? -9.106 -4.403 31.564 1.00 92.88 81 CYS A N 1
ATOM 625 C CA . CYS A 1 81 ? -10.474 -4.743 31.967 1.00 92.88 81 CYS A CA 1
ATOM 626 C C . CYS A 1 81 ? -10.879 -6.154 31.522 1.00 92.88 81 CYS A C 1
ATOM 628 O O . CYS A 1 81 ? -11.451 -6.899 32.310 1.00 92.88 81 CYS A O 1
ATOM 630 N N . ILE A 1 82 ? -10.546 -6.556 30.288 1.00 93.19 82 ILE A N 1
ATOM 631 C CA . ILE A 1 82 ? -10.838 -7.910 29.791 1.00 93.19 82 ILE A CA 1
ATOM 632 C C . ILE A 1 82 ? -10.057 -8.963 30.576 1.00 93.19 82 ILE A C 1
ATOM 634 O O . ILE A 1 82 ? -10.579 -10.046 30.844 1.00 93.19 82 ILE A O 1
ATOM 638 N N . GLN A 1 83 ? -8.797 -8.693 30.916 1.00 91.88 83 GLN A N 1
ATOM 639 C CA . GLN A 1 83 ? -7.945 -9.627 31.654 1.00 91.88 83 GLN A CA 1
ATOM 640 C C . GLN A 1 83 ? -8.448 -9.878 33.079 1.00 91.88 83 GLN A C 1
ATOM 642 O O . GLN A 1 83 ? -8.359 -11.012 33.541 1.00 91.88 83 GLN A O 1
ATOM 647 N N . GLU A 1 84 ? -9.022 -8.865 33.730 1.00 91.00 84 GLU A N 1
ATOM 648 C CA . GLU A 1 84 ? -9.572 -8.960 35.089 1.00 91.00 84 GLU A CA 1
ATOM 649 C C . GLU A 1 84 ? -10.916 -9.711 35.169 1.00 91.00 84 GLU A C 1
ATOM 651 O O . GLU A 1 84 ? -11.336 -10.098 36.261 1.00 91.00 84 GLU A O 1
ATOM 656 N N . LEU A 1 85 ? -11.585 -9.963 34.035 1.00 91.94 85 LEU A N 1
ATOM 657 C CA . LEU A 1 85 ? -12.831 -10.735 34.007 1.00 91.94 85 LEU A CA 1
ATOM 658 C C . LEU A 1 85 ? -12.593 -12.220 34.350 1.00 91.94 85 LEU A C 1
ATOM 660 O O . LEU A 1 85 ? -11.632 -12.816 33.846 1.00 91.94 85 LEU A O 1
ATOM 664 N N . PRO A 1 86 ? -13.493 -12.863 35.126 1.00 93.19 86 PRO A N 1
ATOM 665 C CA . PRO A 1 86 ? -13.395 -14.289 35.434 1.00 93.19 86 PRO A CA 1
ATOM 666 C C . PRO A 1 86 ? -13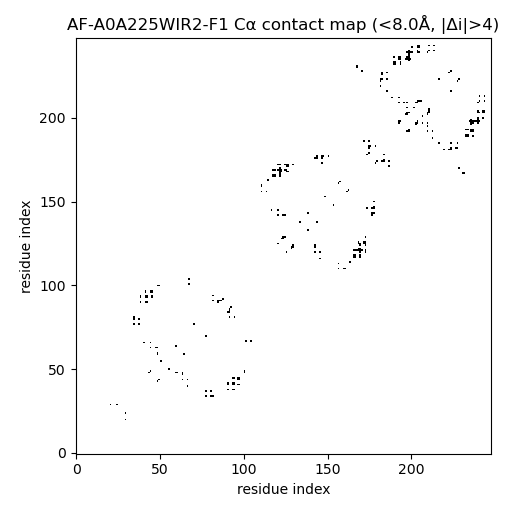.431 -15.148 34.164 1.00 93.19 86 PRO A C 1
ATOM 668 O O . PRO A 1 86 ? -14.265 -14.915 33.291 1.00 93.19 86 PRO A O 1
ATOM 671 N N . ALA A 1 87 ? -12.558 -16.155 34.069 1.00 89.25 87 ALA A N 1
ATOM 672 C CA . ALA A 1 87 ? -12.360 -16.941 32.846 1.00 89.25 87 ALA A CA 1
ATOM 673 C C . ALA A 1 87 ? -13.647 -17.599 32.308 1.00 89.25 87 ALA A C 1
ATOM 675 O O . ALA A 1 87 ? -13.885 -17.558 31.106 1.00 89.25 87 ALA A O 1
ATOM 676 N N . ASP A 1 88 ? -14.496 -18.117 33.198 1.00 91.69 88 ASP A N 1
ATOM 677 C CA . ASP A 1 88 ? -15.725 -18.842 32.843 1.00 91.69 88 ASP A CA 1
ATOM 678 C C . ASP A 1 88 ? -16.986 -17.952 32.859 1.00 91.69 88 ASP A C 1
ATOM 680 O O . ASP A 1 88 ? -18.112 -18.447 32.918 1.00 91.69 88 ASP A O 1
ATOM 684 N N . SER A 1 89 ? -16.817 -16.625 32.857 1.00 94.44 89 SER A N 1
ATOM 685 C CA . SER A 1 89 ? -17.937 -15.675 32.879 1.00 94.44 89 SER A CA 1
ATOM 686 C C . SER A 1 89 ? -18.509 -15.400 31.483 1.00 94.44 89 SER A C 1
ATOM 688 O O . SER A 1 89 ? -17.809 -15.484 30.469 1.00 94.44 89 SER A O 1
ATOM 690 N N . THR A 1 90 ? -19.790 -15.022 31.429 1.00 93.38 90 THR A N 1
ATOM 691 C CA . THR A 1 90 ? -20.444 -14.633 30.164 1.00 93.38 90 THR A CA 1
ATOM 692 C C . THR A 1 90 ? -19.800 -13.365 29.606 1.00 93.38 90 THR A C 1
ATOM 694 O O . THR A 1 90 ? -19.538 -13.265 28.410 1.00 93.38 90 THR A O 1
ATOM 697 N N . GLU A 1 91 ? -19.440 -12.442 30.493 1.00 94.06 91 GLU A N 1
ATOM 698 C CA . GLU A 1 91 ? -18.738 -11.199 30.203 1.00 94.06 91 GLU A CA 1
ATOM 699 C C . GLU A 1 91 ? -17.384 -11.469 29.534 1.00 94.06 91 GLU A C 1
ATOM 701 O O . GLU A 1 91 ? -17.027 -10.811 28.556 1.00 94.06 91 GLU A O 1
ATOM 706 N N . LYS A 1 92 ? -16.635 -12.475 30.012 1.00 95.00 92 LYS A N 1
ATOM 707 C CA . LYS A 1 92 ? -15.370 -12.881 29.386 1.00 95.00 92 LYS A CA 1
ATOM 708 C C . LYS A 1 92 ? -15.591 -13.430 27.983 1.00 95.00 92 LYS A C 1
ATOM 710 O O . LYS A 1 92 ? -14.857 -13.050 27.074 1.00 95.00 92 LYS A O 1
ATOM 715 N N . ALA A 1 93 ? -16.595 -14.284 27.791 1.00 93.56 93 ALA A N 1
ATOM 716 C CA . ALA A 1 93 ? -16.916 -14.825 26.472 1.00 93.56 93 ALA A CA 1
ATOM 717 C C . ALA A 1 93 ? -17.271 -13.705 25.475 1.00 93.56 93 ALA A C 1
ATOM 719 O O . ALA A 1 93 ? -16.744 -13.674 24.363 1.00 93.56 93 ALA A O 1
ATOM 720 N N . GLN A 1 94 ? -18.087 -12.735 25.892 1.00 93.75 94 GLN A N 1
ATOM 721 C CA . GLN A 1 94 ? -18.454 -11.570 25.079 1.00 93.75 94 GLN A CA 1
ATOM 722 C C . GLN A 1 94 ? -17.252 -10.677 24.765 1.00 93.75 94 GLN A C 1
ATOM 724 O O . GLN A 1 94 ? -17.092 -10.234 23.629 1.00 93.75 94 GLN A O 1
ATOM 729 N N . ALA A 1 95 ? -16.370 -10.448 25.740 1.00 93.94 95 ALA A N 1
ATOM 730 C CA . ALA A 1 95 ? -15.142 -9.688 25.534 1.00 93.94 95 ALA A CA 1
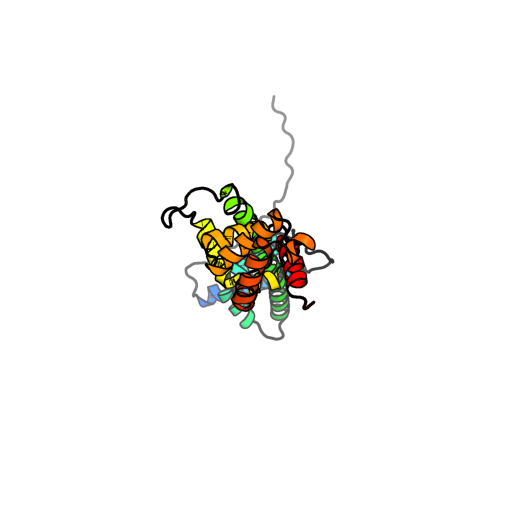ATOM 731 C C . ALA A 1 95 ? -14.188 -10.369 24.537 1.00 93.94 95 ALA A C 1
ATOM 733 O O . ALA A 1 95 ? -13.535 -9.692 23.745 1.00 93.94 95 ALA A O 1
ATOM 734 N N . LEU A 1 96 ? -14.122 -11.704 24.524 1.00 93.25 96 LEU A N 1
ATOM 735 C CA . LEU A 1 96 ? -13.343 -12.442 23.527 1.00 93.25 96 LEU A CA 1
ATOM 736 C C . LEU A 1 96 ? -13.945 -12.314 22.120 1.00 93.25 96 LEU A C 1
ATOM 738 O O . LEU A 1 96 ? -13.201 -12.105 21.163 1.00 93.25 96 LEU A O 1
ATOM 742 N N . VAL A 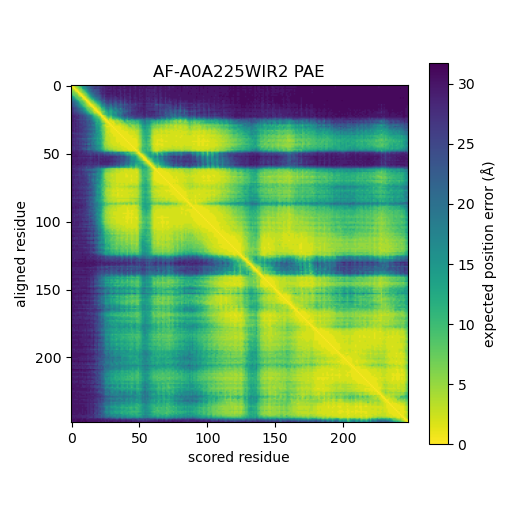1 97 ? -15.276 -12.360 21.989 1.00 92.50 97 VAL A N 1
ATOM 743 C CA . VAL A 1 97 ? -15.959 -12.078 20.712 1.00 92.50 97 VAL A CA 1
ATOM 744 C C . VAL A 1 97 ? -15.681 -10.646 20.252 1.00 92.50 97 VAL A C 1
ATOM 746 O O . VAL A 1 97 ? -15.351 -10.434 19.087 1.00 92.50 97 VAL A O 1
ATOM 749 N N . PHE A 1 98 ? -15.748 -9.668 21.162 1.00 93.38 98 PHE A N 1
ATOM 750 C CA . PHE A 1 98 ? -15.381 -8.283 20.868 1.00 93.38 98 PHE A CA 1
ATOM 751 C C . PHE A 1 98 ? -13.957 -8.191 20.307 1.00 93.38 98 PHE A C 1
ATOM 753 O O . PHE A 1 98 ? -13.757 -7.549 19.280 1.00 93.38 98 PHE A O 1
ATOM 760 N N . LEU A 1 99 ? -12.976 -8.840 20.948 1.00 93.31 99 LEU A N 1
ATOM 761 C CA . LEU A 1 99 ? -11.578 -8.810 20.505 1.00 93.31 99 LEU A CA 1
ATOM 762 C C . LEU A 1 99 ? -11.392 -9.423 19.118 1.00 93.31 99 LEU A C 1
ATOM 764 O O . LEU A 1 99 ? -10.638 -8.873 18.317 1.00 93.31 99 LEU A O 1
ATOM 768 N N . GLN A 1 100 ? -12.091 -10.520 18.824 1.00 91.94 100 GLN A N 1
ATOM 769 C CA . GLN A 1 100 ? -12.055 -11.132 17.500 1.00 91.94 100 GLN A CA 1
ATOM 770 C C . GLN A 1 100 ? -12.582 -10.161 16.435 1.00 91.94 100 GLN A C 1
ATOM 772 O O . GLN A 1 100 ? -11.886 -9.871 15.466 1.00 91.94 100 GLN A O 1
ATOM 777 N N . LEU A 1 101 ? -13.770 -9.588 16.652 1.00 90.56 101 LEU A N 1
ATOM 778 C CA . LEU A 1 101 ? -14.378 -8.653 15.699 1.00 90.56 101 LEU A CA 1
ATOM 779 C C . LEU A 1 101 ? -13.577 -7.352 15.563 1.00 90.56 101 LEU A C 1
ATOM 781 O O . LEU A 1 101 ? -13.469 -6.803 14.468 1.00 90.56 101 LEU A O 1
ATOM 785 N N . TYR A 1 102 ? -12.984 -6.871 16.658 1.00 90.94 102 TYR A N 1
ATOM 786 C CA . TYR A 1 102 ? -12.060 -5.744 16.634 1.00 90.94 102 TYR A CA 1
ATOM 787 C C . TYR A 1 102 ? -10.822 -6.055 15.790 1.00 90.94 102 TYR A C 1
ATOM 789 O O . TYR A 1 102 ? -10.404 -5.202 15.013 1.00 90.94 102 TYR A O 1
ATOM 797 N N . SER A 1 103 ? -10.244 -7.255 15.912 1.00 89.88 103 SER A N 1
ATOM 798 C CA . SER A 1 103 ? -9.090 -7.669 15.107 1.00 89.88 103 SER A CA 1
ATOM 799 C C . SER A 1 103 ? -9.425 -7.660 13.616 1.00 89.88 103 SER A C 1
ATOM 801 O O . SER A 1 103 ? -8.688 -7.070 12.824 1.00 89.88 103 SER A O 1
ATOM 803 N N . ASP A 1 104 ? -10.568 -8.239 13.242 1.00 87.00 104 ASP A N 1
ATOM 804 C CA . ASP A 1 104 ? -11.024 -8.294 11.849 1.00 87.00 104 ASP A CA 1
ATOM 805 C C . ASP A 1 104 ? -11.281 -6.882 11.294 1.00 87.00 104 ASP A C 1
ATOM 807 O O . ASP A 1 104 ? -10.833 -6.527 10.197 1.00 87.00 104 ASP A O 1
ATOM 811 N N . TRP A 1 105 ? -11.947 -6.030 12.083 1.00 88.19 105 TRP A N 1
ATOM 812 C CA . TRP A 1 105 ? -12.162 -4.626 11.738 1.00 88.19 105 TRP A CA 1
ATOM 813 C C . TRP A 1 105 ? -10.843 -3.859 11.609 1.00 88.19 105 TRP A C 1
ATOM 815 O O . TRP A 1 105 ? -10.673 -3.093 10.660 1.00 88.19 105 TRP A O 1
ATOM 825 N N . GLN A 1 106 ? -9.903 -4.062 12.532 1.00 87.38 106 GLN A N 1
ATOM 826 C CA . GLN A 1 106 ? -8.627 -3.357 12.552 1.00 87.38 106 GLN A CA 1
ATOM 827 C C . GLN A 1 106 ? -7.784 -3.730 11.336 1.00 87.38 106 GLN A C 1
ATOM 829 O O . GLN A 1 106 ? -7.210 -2.838 10.715 1.00 87.38 106 GLN A O 1
ATOM 834 N N . GLN A 1 107 ? -7.755 -5.006 10.945 1.00 84.81 107 GLN A N 1
ATOM 835 C CA . GLN A 1 107 ? -7.089 -5.436 9.717 1.00 84.81 107 GLN A CA 1
ATOM 836 C C . GLN A 1 107 ? -7.693 -4.737 8.490 1.00 84.81 107 GLN A C 1
ATOM 838 O O . GLN A 1 107 ? -6.969 -4.109 7.714 1.00 84.81 107 GLN A O 1
ATOM 843 N N . ALA A 1 108 ? -9.022 -4.760 8.346 1.00 84.62 108 ALA A N 1
ATOM 844 C CA . ALA A 1 108 ? -9.700 -4.082 7.240 1.00 84.62 108 ALA A CA 1
ATOM 845 C C . ALA A 1 108 ? -9.455 -2.559 7.243 1.00 84.62 108 ALA A C 1
ATOM 847 O O . ALA A 1 108 ? -9.259 -1.946 6.190 1.00 84.62 108 ALA A O 1
ATOM 848 N N . ASN A 1 109 ? -9.437 -1.939 8.424 1.00 85.94 109 ASN A N 1
ATOM 849 C CA . ASN A 1 109 ? -9.202 -0.511 8.594 1.00 85.94 109 ASN A CA 1
ATOM 850 C C . ASN A 1 109 ? -7.754 -0.116 8.263 1.00 85.94 109 ASN A C 1
ATOM 852 O O . ASN A 1 109 ? -7.543 0.882 7.572 1.00 85.94 109 ASN A O 1
ATOM 856 N N . VAL A 1 110 ? -6.763 -0.912 8.680 1.00 87.12 110 VAL A N 1
ATOM 857 C CA . VAL A 1 110 ? -5.350 -0.727 8.308 1.00 87.12 110 VAL A CA 1
ATOM 858 C C . VAL A 1 110 ? -5.206 -0.751 6.790 1.00 87.12 110 VAL A C 1
ATOM 860 O O . VAL A 1 110 ? -4.640 0.184 6.223 1.00 87.12 110 VAL A O 1
ATOM 863 N N . CYS A 1 111 ? -5.805 -1.736 6.117 1.00 87.88 111 CYS A N 1
ATOM 864 C CA . CYS A 1 111 ? -5.764 -1.817 4.659 1.00 87.88 111 CYS A CA 1
ATOM 865 C C . CYS A 1 111 ? -6.456 -0.637 3.976 1.00 87.88 111 CYS A C 1
ATOM 867 O O . CYS A 1 111 ? -5.902 -0.043 3.052 1.00 87.88 111 CYS A O 1
ATOM 869 N N . LYS A 1 112 ? -7.617 -0.205 4.480 1.00 88.38 112 LYS A N 1
ATOM 870 C CA . LYS A 1 112 ? -8.311 0.986 3.974 1.00 88.38 112 LYS A CA 1
ATOM 871 C C . LYS A 1 112 ? -7.457 2.251 4.099 1.00 88.38 112 LYS A C 1
ATOM 873 O O . LYS A 1 112 ? -7.374 3.031 3.145 1.00 88.38 112 LYS A O 1
ATOM 878 N N . LEU A 1 113 ? -6.839 2.479 5.259 1.00 87.38 113 LEU A N 1
ATOM 879 C CA . LEU A 1 113 ? -5.973 3.638 5.502 1.00 87.38 113 LEU A CA 1
ATOM 880 C C . LEU A 1 113 ? -4.729 3.596 4.617 1.00 87.38 113 LEU A C 1
ATOM 882 O O . LEU A 1 113 ? -4.354 4.611 4.025 1.00 87.38 113 LEU A O 1
ATOM 886 N N . PHE A 1 114 ? -4.131 2.417 4.486 1.00 88.06 114 PHE A N 1
ATOM 887 C CA . PHE A 1 114 ? -2.994 2.170 3.618 1.00 88.06 114 PHE A CA 1
ATOM 888 C C . PHE A 1 114 ? -3.321 2.472 2.153 1.00 88.06 114 PHE A C 1
ATOM 890 O O . PHE A 1 114 ? -2.656 3.310 1.546 1.00 88.06 114 PHE A O 1
ATOM 897 N N . HIS A 1 115 ? -4.393 1.895 1.603 1.00 89.12 115 HIS A N 1
ATOM 898 C CA . HIS A 1 115 ? -4.827 2.138 0.222 1.00 89.12 115 HIS A CA 1
ATOM 899 C C . HIS A 1 115 ? -5.219 3.601 -0.019 1.00 89.12 115 HIS A C 1
ATOM 901 O O . HIS A 1 115 ? -4.916 4.159 -1.072 1.00 89.12 115 HIS A O 1
ATOM 907 N N . THR A 1 116 ? -5.845 4.260 0.962 1.00 89.19 116 THR A N 1
ATOM 908 C CA . THR A 1 116 ? -6.180 5.694 0.879 1.00 89.19 116 THR A CA 1
ATOM 909 C C . THR A 1 116 ? -4.920 6.559 0.836 1.00 89.19 116 THR A C 1
ATOM 911 O O . THR A 1 116 ? -4.829 7.497 0.041 1.00 89.19 116 THR A O 1
ATOM 914 N N . THR A 1 117 ? -3.934 6.235 1.674 1.00 88.12 117 THR A N 1
ATOM 915 C CA . THR A 1 117 ? -2.643 6.930 1.721 1.00 88.12 117 THR A CA 1
ATOM 916 C C . THR A 1 117 ? -1.865 6.710 0.430 1.00 88.12 117 THR A C 1
ATOM 918 O O . THR A 1 117 ? -1.351 7.669 -0.141 1.00 88.12 117 THR A O 1
ATOM 921 N N . GLU A 1 118 ? -1.845 5.477 -0.077 1.00 88.19 118 GLU A N 1
ATOM 922 C CA . GLU A 1 118 ? -1.214 5.128 -1.347 1.00 88.19 118 GLU A CA 1
ATOM 923 C C . GLU A 1 118 ? -1.853 5.892 -2.514 1.00 88.19 118 GLU A C 1
ATOM 925 O O . GLU A 1 118 ? -1.148 6.537 -3.285 1.00 88.19 118 GLU A O 1
ATOM 930 N N . ALA A 1 119 ? -3.186 5.897 -2.617 1.00 88.69 119 ALA A N 1
ATOM 931 C CA . ALA A 1 119 ? -3.905 6.621 -3.664 1.00 88.69 119 ALA A CA 1
ATOM 932 C C . ALA A 1 119 ? -3.619 8.129 -3.628 1.00 88.69 119 ALA A C 1
ATOM 934 O O . ALA A 1 119 ? -3.455 8.776 -4.666 1.00 88.69 119 ALA A O 1
ATOM 935 N N . ARG A 1 120 ? -3.547 8.700 -2.422 1.00 87.56 120 ARG A N 1
ATOM 936 C CA . ARG A 1 120 ? -3.238 10.115 -2.233 1.00 87.56 120 ARG A CA 1
ATOM 937 C C . ARG A 1 120 ? -1.800 10.438 -2.634 1.00 87.56 120 ARG A C 1
ATOM 939 O O . ARG A 1 120 ? -1.600 11.382 -3.392 1.00 87.56 120 ARG A O 1
ATOM 946 N N . ALA A 1 121 ? -0.827 9.653 -2.183 1.00 86.75 121 ALA A N 1
ATOM 947 C CA . ALA A 1 121 ? 0.576 9.846 -2.534 1.00 86.75 121 ALA A CA 1
ATOM 948 C C . ALA A 1 121 ? 0.836 9.616 -4.028 1.00 86.75 121 ALA A C 1
ATOM 950 O O . ALA A 1 121 ? 1.536 10.410 -4.647 1.00 86.75 121 ALA A O 1
ATOM 951 N N . ALA A 1 122 ? 0.201 8.621 -4.649 1.00 87.12 122 ALA A N 1
ATOM 952 C CA . ALA A 1 122 ? 0.244 8.438 -6.097 1.00 87.12 122 ALA A CA 1
ATOM 953 C C . ALA A 1 122 ? -0.244 9.696 -6.836 1.00 87.12 122 ALA A C 1
ATOM 955 O O . ALA A 1 122 ? 0.410 10.169 -7.759 1.00 87.12 122 ALA A O 1
ATOM 956 N N . ARG A 1 123 ? -1.356 10.301 -6.405 1.00 84.62 123 ARG A N 1
ATOM 957 C CA . ARG A 1 123 ? -1.889 11.520 -7.033 1.00 84.62 123 ARG A CA 1
ATOM 958 C C . ARG A 1 123 ? -1.021 12.759 -6.788 1.00 84.62 123 ARG A C 1
ATOM 960 O O . ARG A 1 123 ? -0.856 13.574 -7.694 1.00 84.62 123 ARG A O 1
ATOM 967 N N . GLU A 1 124 ? -0.547 12.947 -5.559 1.00 83.12 124 GLU A N 1
ATOM 968 C CA . GLU A 1 124 ? 0.070 14.202 -5.101 1.00 83.12 124 GLU A CA 1
ATOM 969 C C . GLU A 1 124 ? 1.598 14.218 -5.244 1.00 83.12 124 GLU A C 1
ATOM 971 O O . GLU A 1 124 ? 2.176 15.296 -5.350 1.00 83.12 124 GLU A O 1
ATOM 976 N N . CYS A 1 125 ? 2.245 13.051 -5.279 1.00 81.38 125 CYS A N 1
ATOM 977 C CA . CYS A 1 125 ? 3.700 12.916 -5.187 1.00 81.38 125 CYS A CA 1
ATOM 978 C C . CYS A 1 125 ? 4.351 12.232 -6.404 1.00 81.38 125 CYS A C 1
ATOM 980 O O . CYS A 1 125 ? 5.559 12.014 -6.379 1.00 81.38 125 CYS A O 1
ATOM 982 N N . SER A 1 126 ? 3.598 11.886 -7.456 1.00 78.69 126 SER A N 1
ATOM 983 C CA . SER A 1 126 ? 4.137 11.230 -8.662 1.00 78.69 126 SER A CA 1
ATOM 984 C C . SER A 1 126 ? 3.821 11.982 -9.965 1.00 78.69 126 SER A C 1
ATOM 986 O O . SER A 1 126 ? 2.953 12.862 -10.008 1.00 78.69 126 SER A O 1
ATOM 988 N N . GLY A 1 127 ? 4.548 11.649 -11.039 1.00 70.31 127 GLY A N 1
ATOM 989 C CA . GLY A 1 127 ? 4.321 12.160 -12.396 1.00 70.31 127 GLY A CA 1
ATOM 990 C C . GLY A 1 127 ? 4.445 13.684 -12.536 1.00 70.31 127 GLY A C 1
ATOM 991 O O . GLY A 1 127 ? 5.289 14.322 -11.911 1.00 70.31 127 GLY A O 1
ATOM 992 N N . ALA A 1 128 ? 3.570 14.294 -13.345 1.00 59.59 128 ALA A N 1
ATOM 993 C CA . ALA A 1 128 ? 3.575 15.740 -13.610 1.00 59.59 128 ALA A CA 1
ATOM 994 C C . ALA A 1 128 ? 3.436 16.610 -12.345 1.00 59.59 128 ALA A C 1
ATOM 996 O O . ALA A 1 128 ? 3.945 17.732 -12.306 1.00 59.59 128 ALA A O 1
ATOM 997 N N . ASN A 1 129 ? 2.799 16.080 -11.296 1.00 53.69 129 ASN A N 1
ATOM 998 C CA . ASN A 1 129 ? 2.659 16.753 -10.005 1.00 53.69 129 ASN A CA 1
ATOM 999 C C . ASN A 1 129 ? 3.959 16.716 -9.177 1.00 53.69 129 ASN A C 1
ATOM 1001 O O . ASN A 1 129 ? 4.148 17.565 -8.306 1.00 53.69 129 ASN A O 1
ATOM 1005 N N . ALA A 1 130 ? 4.886 15.803 -9.490 1.00 56.03 130 ALA A N 1
ATOM 1006 C CA . ALA A 1 130 ? 6.196 15.691 -8.854 1.00 56.03 130 ALA A CA 1
ATOM 1007 C C . ALA A 1 130 ? 7.261 16.639 -9.450 1.00 56.03 130 ALA A C 1
ATOM 1009 O O . ALA A 1 130 ? 8.265 16.910 -8.795 1.00 56.03 130 ALA A O 1
ATOM 1010 N N . HIS A 1 131 ? 7.062 17.197 -10.654 1.00 52.59 131 HIS A N 1
ATOM 1011 C CA . HIS A 1 131 ? 8.103 17.896 -11.436 1.00 52.59 131 HIS A CA 1
ATOM 1012 C C . HIS A 1 131 ? 8.408 19.360 -11.058 1.00 52.59 131 HIS A C 1
ATOM 1014 O O . HIS A 1 131 ? 8.830 20.147 -11.909 1.00 52.59 131 HIS A O 1
ATOM 1020 N N . ARG A 1 132 ? 8.271 19.770 -9.793 1.00 52.22 132 ARG A N 1
ATOM 1021 C CA . ARG A 1 132 ? 8.938 21.014 -9.360 1.00 52.22 132 ARG A CA 1
ATOM 1022 C C . ARG A 1 132 ? 10.375 20.679 -8.954 1.00 52.22 132 ARG A C 1
ATOM 1024 O O . ARG A 1 132 ? 10.600 19.607 -8.400 1.00 52.22 132 ARG A O 1
ATOM 1031 N N . PRO A 1 133 ? 11.368 21.549 -9.203 1.00 51.94 133 PRO A N 1
ATOM 1032 C CA . PRO A 1 133 ? 12.705 21.333 -8.668 1.00 51.94 133 PRO A CA 1
ATOM 1033 C C . PRO A 1 133 ? 12.654 21.434 -7.139 1.00 51.94 133 PRO A C 1
ATOM 1035 O O . PRO A 1 133 ? 12.727 22.523 -6.568 1.00 51.94 133 PRO A O 1
ATOM 1038 N N . TRP A 1 134 ? 12.503 20.287 -6.478 1.00 54.56 134 TRP A N 1
ATOM 1039 C CA . TRP A 1 134 ? 12.527 20.180 -5.029 1.00 54.56 134 TRP A CA 1
ATOM 1040 C C . TRP A 1 134 ? 13.976 20.047 -4.567 1.00 54.56 134 TRP A C 1
ATOM 1042 O O . TRP A 1 134 ? 14.662 19.066 -4.841 1.00 54.56 134 TRP A O 1
ATOM 1052 N N . LYS A 1 135 ? 14.464 21.057 -3.856 1.00 53.97 135 LYS A N 1
ATOM 1053 C CA . LYS A 1 135 ? 15.642 20.926 -2.995 1.00 53.97 135 LYS A CA 1
ATOM 1054 C C . LYS A 1 135 ? 15.228 20.176 -1.724 1.00 53.97 135 LYS A C 1
ATOM 1056 O O . LYS A 1 135 ? 14.058 20.242 -1.348 1.00 53.97 135 LYS A O 1
ATOM 1061 N N . GLN A 1 136 ? 16.183 19.567 -1.014 1.00 54.28 136 GLN A N 1
ATOM 1062 C CA . GLN A 1 136 ? 15.966 18.945 0.307 1.00 54.28 136 GLN A CA 1
ATOM 1063 C C . GLN A 1 136 ? 15.218 19.873 1.291 1.00 54.28 136 GLN A C 1
ATOM 1065 O O . GLN A 1 136 ? 14.485 19.414 2.158 1.00 54.28 136 GLN A O 1
ATOM 1070 N N . THR A 1 137 ? 15.339 21.192 1.107 1.00 51.09 137 THR A N 1
ATOM 1071 C CA . THR A 1 137 ? 14.670 22.246 1.887 1.00 51.09 137 THR A CA 1
ATOM 1072 C C . THR A 1 137 ? 13.245 22.600 1.438 1.00 51.09 137 THR A C 1
ATOM 1074 O O . THR A 1 137 ? 12.608 23.447 2.054 1.00 51.09 137 THR A O 1
ATOM 1077 N N . THR A 1 138 ? 12.742 22.007 0.356 1.00 56.34 138 THR A N 1
ATOM 1078 C CA . THR A 1 138 ? 11.437 22.329 -0.260 1.00 56.34 138 THR A CA 1
ATOM 1079 C C . THR A 1 138 ? 10.569 21.095 -0.497 1.00 56.34 138 THR A C 1
ATOM 1081 O O . THR A 1 138 ? 9.535 21.199 -1.150 1.00 56.34 138 THR A O 1
ATOM 1084 N N . TRP A 1 139 ? 10.968 19.929 0.017 1.00 62.56 139 TRP A N 1
ATOM 1085 C CA . TRP A 1 139 ? 10.150 18.726 -0.091 1.00 62.56 139 TRP A CA 1
ATOM 1086 C C . TRP A 1 139 ? 8.807 18.905 0.628 1.00 62.56 139 TRP A C 1
ATOM 1088 O O . TRP A 1 139 ? 8.788 19.353 1.777 1.00 62.56 139 TRP A O 1
ATOM 1098 N N . PRO A 1 140 ? 7.680 18.531 -0.004 1.00 71.88 140 PRO A N 1
ATOM 1099 C CA . PRO A 1 140 ? 6.417 18.416 0.705 1.00 71.88 140 PRO A CA 1
ATOM 1100 C C . PRO A 1 140 ? 6.573 17.413 1.852 1.00 71.88 140 PRO A C 1
ATOM 1102 O O . PRO A 1 140 ? 6.844 16.236 1.600 1.00 71.88 140 PRO A O 1
ATOM 1105 N N . LEU A 1 141 ? 6.391 17.878 3.093 1.00 77.12 141 LEU A N 1
ATOM 1106 C CA . LEU A 1 141 ? 6.496 17.055 4.307 1.00 77.12 141 LEU A CA 1
ATOM 1107 C C . LEU A 1 141 ? 5.676 15.764 4.177 1.00 77.12 141 LEU A C 1
ATOM 1109 O O . LEU A 1 141 ? 6.195 14.683 4.424 1.00 77.12 141 LEU A O 1
ATOM 1113 N N . TYR A 1 142 ? 4.458 15.874 3.638 1.00 83.88 142 TYR A N 1
ATOM 1114 C CA . TYR A 1 142 ? 3.569 14.739 3.392 1.00 83.88 142 TYR A CA 1
ATOM 1115 C C . TYR A 1 142 ? 4.200 13.629 2.529 1.00 83.88 142 TYR A C 1
ATOM 1117 O O . TYR A 1 142 ? 4.155 12.464 2.909 1.00 83.88 142 TYR A O 1
ATOM 1125 N N . CYS A 1 143 ? 4.808 13.961 1.384 1.00 83.88 143 CYS A N 1
ATOM 1126 C CA . CYS A 1 143 ? 5.391 12.946 0.499 1.00 83.88 143 CYS A CA 1
ATOM 1127 C C . CYS A 1 143 ? 6.596 12.264 1.160 1.00 83.88 143 CYS A C 1
ATOM 1129 O O . CYS A 1 143 ? 6.725 11.045 1.103 1.00 83.88 143 CYS A O 1
ATOM 1131 N N . HIS A 1 144 ? 7.456 13.041 1.828 1.00 82.69 144 HIS A N 1
ATOM 1132 C CA . HIS A 1 144 ? 8.608 12.486 2.536 1.00 82.69 144 HIS A CA 1
ATOM 1133 C C . HIS A 1 144 ? 8.184 11.558 3.683 1.00 82.69 144 HIS A C 1
ATOM 1135 O O . HIS A 1 144 ? 8.711 10.453 3.793 1.00 82.69 144 HIS A O 1
ATOM 1141 N N . GLU A 1 145 ? 7.210 11.967 4.498 1.00 85.06 145 GLU A N 1
ATOM 1142 C CA . GLU A 1 145 ? 6.671 11.158 5.596 1.00 85.06 145 GLU A CA 1
ATOM 1143 C C . GLU A 1 145 ? 6.055 9.853 5.086 1.00 85.06 145 GLU A C 1
ATOM 1145 O O . GLU A 1 145 ? 6.405 8.777 5.574 1.00 85.06 145 GLU A O 1
ATOM 1150 N N . VAL A 1 146 ? 5.194 9.928 4.063 1.00 87.44 146 VAL A N 1
ATOM 1151 C CA . VAL A 1 146 ? 4.536 8.743 3.500 1.00 87.44 146 VAL A CA 1
ATOM 1152 C C . VAL A 1 146 ? 5.555 7.769 2.925 1.00 87.44 146 VAL A C 1
ATOM 1154 O O . VAL A 1 146 ? 5.503 6.586 3.253 1.00 87.44 146 VAL A O 1
ATOM 1157 N N . PHE A 1 147 ? 6.499 8.236 2.105 1.00 87.06 147 PHE A N 1
ATOM 1158 C CA . PHE A 1 147 ? 7.490 7.344 1.504 1.00 87.06 147 PHE A CA 1
ATOM 1159 C C . PHE A 1 147 ? 8.506 6.807 2.525 1.00 87.06 147 PHE A C 1
ATOM 1161 O O . PHE A 1 147 ? 8.957 5.672 2.390 1.00 87.06 147 PHE A O 1
ATOM 1168 N N . THR A 1 148 ? 8.819 7.556 3.586 1.00 85.06 148 THR A N 1
ATOM 1169 C CA . THR A 1 148 ? 9.674 7.065 4.683 1.00 85.06 148 THR A CA 1
ATOM 1170 C C . THR A 1 148 ? 8.981 5.963 5.480 1.00 85.06 148 THR A C 1
ATOM 1172 O O . THR A 1 148 ? 9.565 4.900 5.680 1.00 85.06 148 THR A O 1
ATOM 1175 N N . MET A 1 149 ? 7.720 6.171 5.877 1.00 82.88 149 MET A N 1
ATOM 1176 C CA . MET A 1 149 ? 6.900 5.143 6.535 1.00 82.88 149 MET A CA 1
ATOM 1177 C C . MET A 1 149 ? 6.820 3.876 5.675 1.00 82.88 149 MET A C 1
ATOM 1179 O O . MET A 1 149 ? 6.943 2.751 6.167 1.00 82.88 149 MET A O 1
ATOM 1183 N N . TYR A 1 150 ? 6.651 4.071 4.372 1.00 79.38 150 TYR A N 1
ATOM 1184 C CA . TYR A 1 150 ? 6.575 3.003 3.396 1.00 79.38 150 TYR A CA 1
ATOM 1185 C C . TYR A 1 150 ? 7.864 2.183 3.311 1.00 79.38 150 TYR A C 1
ATOM 1187 O O . TYR A 1 150 ? 7.803 0.958 3.318 1.00 79.38 150 TYR A O 1
ATOM 1195 N N . ASN A 1 151 ? 9.026 2.842 3.323 1.00 77.88 151 ASN A N 1
ATOM 1196 C CA . ASN A 1 151 ? 10.322 2.167 3.317 1.00 77.88 151 ASN A CA 1
ATOM 1197 C C . ASN A 1 151 ? 10.484 1.181 4.489 1.00 77.88 151 ASN A C 1
ATOM 1199 O O . ASN A 1 151 ? 11.136 0.157 4.343 1.00 77.88 151 ASN A O 1
ATOM 1203 N N . SER A 1 152 ? 9.883 1.480 5.646 1.00 78.25 152 SER A N 1
ATOM 1204 C CA . SER A 1 152 ? 9.964 0.618 6.833 1.00 78.25 152 SER A CA 1
ATOM 1205 C C . SER A 1 152 ? 8.894 -0.471 6.931 1.00 78.25 152 SER A C 1
ATOM 1207 O O . SER A 1 152 ? 9.121 -1.449 7.627 1.00 78.25 152 SER A O 1
ATOM 1209 N N . THR A 1 153 ? 7.722 -0.300 6.309 1.00 79.50 153 THR A N 1
ATOM 1210 C CA . THR A 1 153 ? 6.529 -1.123 6.627 1.00 79.50 153 THR A CA 1
ATOM 1211 C C . THR A 1 153 ? 5.832 -1.729 5.412 1.00 79.50 153 THR A C 1
ATOM 1213 O O . THR A 1 153 ? 4.891 -2.507 5.562 1.00 79.50 153 THR A O 1
ATOM 1216 N N . ARG A 1 154 ? 6.251 -1.393 4.184 1.00 74.31 154 ARG A N 1
ATOM 1217 C CA . ARG A 1 154 ? 5.480 -1.759 2.991 1.00 74.31 154 ARG A CA 1
ATOM 1218 C C . ARG A 1 154 ? 5.397 -3.258 2.743 1.00 74.31 154 ARG A C 1
ATOM 1220 O O . ARG A 1 154 ? 4.320 -3.697 2.369 1.00 74.31 154 ARG A O 1
ATOM 1227 N N . HIS A 1 155 ? 6.475 -4.023 2.914 1.00 74.12 155 HIS A N 1
ATOM 1228 C CA . HIS A 1 155 ? 6.434 -5.465 2.632 1.00 74.12 155 HIS A CA 1
ATOM 1229 C C . HIS A 1 155 ? 5.328 -6.159 3.435 1.00 74.12 155 HIS A C 1
ATOM 1231 O O . HIS A 1 155 ? 4.498 -6.856 2.860 1.00 74.12 155 HIS A O 1
ATOM 1237 N N . GLU A 1 156 ? 5.238 -5.848 4.727 1.00 81.81 156 GLU A N 1
ATOM 1238 C CA . GLU A 1 156 ? 4.194 -6.361 5.617 1.00 81.81 156 GLU A CA 1
ATOM 1239 C C . GLU A 1 156 ? 2.793 -5.892 5.188 1.00 81.81 156 GLU A C 1
ATOM 1241 O O . GLU A 1 156 ? 1.842 -6.671 5.180 1.00 81.81 156 GLU A O 1
ATOM 1246 N N . LEU A 1 157 ? 2.650 -4.625 4.784 1.00 82.06 157 LEU A N 1
ATOM 1247 C CA . LEU A 1 157 ? 1.362 -4.071 4.356 1.00 82.06 157 LEU A CA 1
ATOM 1248 C C . LEU A 1 157 ? 0.903 -4.592 2.984 1.00 82.06 157 LEU A C 1
ATOM 1250 O O . LEU A 1 157 ? -0.294 -4.767 2.782 1.00 82.06 157 LEU A O 1
ATOM 1254 N N . ASP A 1 158 ? 1.817 -4.852 2.046 1.00 78.06 158 ASP A N 1
ATOM 1255 C CA . ASP A 1 158 ? 1.495 -5.465 0.750 1.00 78.06 158 ASP A CA 1
ATOM 1256 C C . ASP A 1 158 ? 1.036 -6.916 0.914 1.00 78.06 158 ASP A C 1
ATOM 1258 O O . ASP A 1 158 ? 0.078 -7.326 0.257 1.00 78.06 158 ASP A O 1
ATOM 1262 N N . GLU A 1 159 ? 1.691 -7.676 1.797 1.00 81.00 159 GLU A N 1
ATOM 1263 C CA . GLU A 1 159 ? 1.278 -9.038 2.146 1.00 81.00 159 GLU A CA 1
ATOM 1264 C C . GLU A 1 159 ? -0.094 -9.055 2.830 1.00 81.00 159 GLU A C 1
ATOM 1266 O O . GLU A 1 159 ? -0.915 -9.926 2.544 1.00 81.00 159 GLU A O 1
ATOM 1271 N N . LEU A 1 160 ? -0.367 -8.074 3.697 1.00 83.56 160 LEU A N 1
ATOM 1272 C CA . LEU A 1 160 ? -1.619 -7.991 4.448 1.00 83.56 160 LEU A CA 1
ATOM 1273 C C . LEU A 1 160 ? -2.808 -7.490 3.613 1.00 83.56 160 LEU A C 1
ATOM 1275 O O . LEU A 1 160 ? -3.934 -7.939 3.825 1.00 83.56 160 LEU A O 1
ATOM 1279 N N . CYS A 1 161 ? -2.580 -6.519 2.724 1.00 85.06 161 CYS A N 1
ATOM 1280 C CA . CYS A 1 161 ? -3.643 -5.697 2.137 1.00 85.06 161 CYS A CA 1
ATOM 1281 C C . CYS A 1 161 ? -3.762 -5.782 0.616 1.00 85.06 161 CYS A C 1
ATOM 1283 O O . CYS A 1 161 ? -4.663 -5.155 0.058 1.00 85.06 161 CYS A O 1
ATOM 1285 N N . GLU A 1 162 ? -2.878 -6.532 -0.041 1.00 83.06 162 GLU A N 1
ATOM 1286 C CA . GLU A 1 162 ? -2.755 -6.622 -1.496 1.00 83.06 162 GLU A CA 1
ATOM 1287 C C . GLU A 1 162 ? -2.436 -5.279 -2.190 1.00 83.06 162 GLU A C 1
ATOM 1289 O O . GLU A 1 162 ? -2.633 -4.171 -1.674 1.00 83.06 162 GLU A O 1
ATOM 1294 N N . ARG A 1 163 ? -1.930 -5.378 -3.426 1.00 78.44 163 ARG A N 1
ATOM 1295 C CA . ARG A 1 163 ? -1.607 -4.215 -4.266 1.00 78.44 163 ARG A CA 1
ATOM 1296 C C . ARG A 1 163 ? -2.875 -3.550 -4.793 1.00 78.44 163 ARG A C 1
ATOM 1298 O O . ARG A 1 163 ? -3.814 -4.229 -5.207 1.00 78.44 163 ARG A O 1
ATOM 1305 N N . THR A 1 164 ? -2.844 -2.229 -4.952 1.00 80.56 164 THR A N 1
ATOM 1306 C CA . THR A 1 164 ? -3.948 -1.481 -5.573 1.00 80.56 164 THR A CA 1
ATOM 1307 C C . THR A 1 164 ? -3.615 -1.037 -7.004 1.00 80.56 164 THR A C 1
ATOM 1309 O O . THR A 1 164 ? -2.469 -1.133 -7.457 1.00 80.56 164 THR A O 1
ATOM 1312 N N . PRO A 1 165 ? -4.595 -0.498 -7.756 1.00 83.44 165 PRO A N 1
ATOM 1313 C CA . PRO A 1 165 ? -4.336 0.126 -9.051 1.00 83.44 165 PRO A CA 1
ATOM 1314 C C . PRO A 1 165 ? -3.362 1.316 -8.998 1.00 83.44 165 PRO A C 1
ATOM 1316 O O . PRO A 1 165 ? -2.725 1.608 -10.006 1.00 83.44 165 PRO A O 1
ATOM 1319 N N . ASN A 1 166 ? -3.224 1.989 -7.848 1.00 83.62 166 ASN A N 1
ATOM 1320 C CA . ASN A 1 166 ? -2.375 3.176 -7.695 1.00 83.62 166 ASN A CA 1
ATOM 1321 C C . ASN A 1 166 ? -0.907 2.840 -7.421 1.00 83.62 166 ASN A C 1
ATOM 1323 O O . ASN A 1 166 ? -0.068 3.741 -7.451 1.00 83.62 166 ASN A O 1
ATOM 1327 N N . SER A 1 167 ? -0.586 1.569 -7.152 1.00 82.44 167 SER A N 1
ATOM 1328 C CA . SER A 1 167 ? 0.749 1.179 -6.706 1.00 82.44 167 SER A CA 1
ATOM 1329 C C . SER A 1 167 ? 1.842 1.593 -7.691 1.00 82.44 167 SER A C 1
ATOM 1331 O O . SER A 1 167 ? 2.906 2.005 -7.259 1.00 82.44 167 SER A O 1
ATOM 1333 N N . GLU A 1 168 ? 1.609 1.552 -9.006 1.00 81.31 168 GLU A N 1
ATOM 1334 C CA . GLU A 1 168 ? 2.647 1.944 -9.975 1.00 81.31 168 GLU A CA 1
ATOM 1335 C C . GLU A 1 168 ? 3.046 3.414 -9.853 1.00 81.31 168 GLU A C 1
ATOM 1337 O O . GLU A 1 168 ? 4.219 3.716 -9.655 1.00 81.31 168 GLU A O 1
ATOM 1342 N N . ALA A 1 169 ? 2.063 4.313 -9.893 1.00 83.00 169 ALA A N 1
ATOM 1343 C CA . ALA A 1 169 ? 2.283 5.743 -9.708 1.00 83.00 169 ALA A CA 1
ATOM 1344 C C . ALA A 1 169 ? 2.860 6.045 -8.314 1.00 83.00 169 ALA A C 1
ATOM 1346 O O . ALA A 1 169 ? 3.742 6.887 -8.166 1.00 83.00 169 ALA A O 1
ATOM 1347 N N . PHE A 1 170 ? 2.425 5.315 -7.284 1.00 86.62 170 PHE A N 1
ATOM 1348 C CA . PHE A 1 170 ? 3.021 5.424 -5.956 1.00 86.62 170 PHE A CA 1
ATOM 1349 C C . PHE A 1 170 ? 4.528 5.132 -5.979 1.00 86.62 170 PHE A C 1
ATOM 1351 O O . PHE A 1 170 ? 5.314 5.923 -5.460 1.00 86.62 170 PHE A O 1
ATOM 1358 N N . TRP A 1 171 ? 4.934 4.015 -6.586 1.00 82.62 171 TRP A N 1
ATOM 1359 C CA . TRP A 1 171 ? 6.333 3.590 -6.637 1.00 82.62 171 TRP A CA 1
ATOM 1360 C C . TRP A 1 171 ? 7.208 4.531 -7.464 1.00 82.62 171 TRP A C 1
ATOM 1362 O O . TRP A 1 171 ? 8.365 4.754 -7.113 1.00 82.62 171 TRP A O 1
ATOM 1372 N N . GLU A 1 172 ? 6.655 5.135 -8.517 1.00 79.44 172 GLU A N 1
ATOM 1373 C CA . GLU A 1 172 ? 7.336 6.212 -9.239 1.00 79.44 172 GLU A CA 1
ATOM 1374 C C . GLU A 1 172 ? 7.675 7.379 -8.307 1.00 79.44 172 GLU A C 1
ATOM 1376 O O . GLU A 1 172 ? 8.818 7.833 -8.292 1.00 79.44 172 GLU A O 1
ATOM 1381 N N . GLY A 1 173 ? 6.722 7.805 -7.473 1.00 81.50 173 GLY A N 1
ATOM 1382 C CA . GLY A 1 173 ? 6.975 8.811 -6.445 1.00 81.50 173 GLY A CA 1
ATOM 1383 C C . GLY A 1 173 ? 7.980 8.335 -5.390 1.00 81.50 173 GLY A C 1
ATOM 1384 O O . GLY A 1 173 ? 8.932 9.043 -5.087 1.00 81.50 173 GLY A O 1
ATOM 1385 N N . TYR A 1 174 ? 7.842 7.117 -4.863 1.00 84.44 174 TYR A N 1
ATOM 1386 C CA . TYR A 1 174 ? 8.747 6.582 -3.834 1.00 84.44 174 TYR A CA 1
ATOM 1387 C C . TYR A 1 174 ? 10.220 6.671 -4.254 1.00 84.44 174 TYR A C 1
ATOM 1389 O O . TYR A 1 174 ? 11.071 7.156 -3.501 1.00 84.44 174 TYR A O 1
ATOM 1397 N N . VAL A 1 175 ? 10.509 6.253 -5.486 1.00 81.50 175 VAL A N 1
ATOM 1398 C CA . VAL A 1 175 ? 11.862 6.231 -6.042 1.00 81.50 175 VAL A CA 1
ATOM 1399 C C . VAL A 1 175 ? 12.475 7.629 -6.151 1.00 81.50 175 VAL A C 1
ATOM 1401 O O . VAL A 1 175 ? 13.684 7.790 -5.978 1.00 81.50 175 VAL A O 1
ATOM 1404 N N . ASP A 1 176 ? 11.657 8.647 -6.405 1.00 77.88 176 ASP A N 1
ATOM 1405 C CA . ASP A 1 176 ? 12.129 10.024 -6.515 1.00 77.88 176 ASP A CA 1
ATOM 1406 C C . ASP A 1 176 ? 12.411 10.689 -5.164 1.00 77.88 176 ASP A C 1
ATOM 1408 O O . ASP A 1 176 ? 13.220 11.619 -5.107 1.00 77.88 176 ASP A O 1
ATOM 1412 N N . TYR A 1 177 ? 11.785 10.213 -4.086 1.00 77.25 177 TYR A N 1
ATOM 1413 C CA . TYR A 1 177 ? 11.874 10.840 -2.765 1.00 77.25 177 TYR A CA 1
ATOM 1414 C C . TYR A 1 177 ? 12.811 10.114 -1.798 1.00 77.25 177 TYR A C 1
ATOM 1416 O O . TYR A 1 177 ? 13.557 10.776 -1.077 1.00 77.25 177 TYR A O 1
ATOM 1424 N N . VAL A 1 178 ? 12.756 8.782 -1.738 1.00 80.62 178 VAL A N 1
ATOM 1425 C CA . VAL A 1 178 ? 13.492 7.994 -0.728 1.00 80.62 178 VAL A CA 1
ATOM 1426 C C . VAL A 1 178 ? 14.148 6.728 -1.281 1.00 80.62 178 VAL A C 1
ATOM 1428 O O . VAL A 1 178 ? 14.932 6.104 -0.569 1.00 80.62 178 VAL A O 1
ATOM 1431 N N . GLY A 1 179 ? 13.848 6.338 -2.524 1.00 78.50 179 GLY A N 1
ATOM 1432 C CA . GLY A 1 179 ? 14.434 5.146 -3.131 1.00 78.50 179 GLY A CA 1
ATOM 1433 C C . GLY A 1 179 ? 15.961 5.213 -3.221 1.00 78.50 179 GLY A C 1
ATOM 1434 O O . GLY A 1 179 ? 16.558 6.278 -3.408 1.00 78.50 179 GLY A O 1
ATOM 1435 N N . SER A 1 180 ? 16.610 4.051 -3.118 1.00 83.94 180 SER A N 1
ATOM 1436 C CA . SER A 1 180 ? 18.059 3.948 -3.297 1.00 83.94 180 SER A CA 1
ATOM 1437 C C . SER A 1 180 ? 18.474 4.381 -4.712 1.00 83.94 180 SER A C 1
ATOM 1439 O O . SER A 1 180 ? 17.684 4.339 -5.662 1.00 83.94 180 SER A O 1
ATOM 1441 N N . LYS A 1 181 ? 19.749 4.759 -4.894 1.00 86.88 181 LYS A N 1
ATOM 1442 C CA . LYS A 1 181 ? 20.291 5.078 -6.232 1.00 86.88 181 LYS A CA 1
ATOM 1443 C C . LYS A 1 181 ? 20.089 3.921 -7.217 1.00 86.88 181 LYS A C 1
ATOM 1445 O O . LYS A 1 181 ? 19.842 4.164 -8.398 1.00 86.88 181 LYS A O 1
ATOM 1450 N N . THR A 1 182 ? 20.175 2.687 -6.727 1.00 89.69 182 THR A N 1
ATOM 1451 C CA . THR A 1 182 ? 19.971 1.472 -7.516 1.00 89.69 182 THR A CA 1
ATOM 1452 C C . THR A 1 182 ? 18.517 1.328 -7.940 1.00 89.69 182 THR A C 1
ATOM 1454 O O . THR A 1 182 ? 18.269 1.144 -9.130 1.00 89.69 182 THR A O 1
ATOM 1457 N N . CYS A 1 183 ? 17.553 1.514 -7.032 1.00 87.31 183 CYS A N 1
ATOM 1458 C CA . CYS A 1 183 ? 16.140 1.482 -7.407 1.00 87.31 183 CYS A CA 1
ATOM 1459 C C . CYS A 1 183 ? 15.795 2.606 -8.380 1.00 87.31 183 CYS A C 1
ATOM 1461 O O . CYS A 1 183 ? 15.157 2.351 -9.396 1.00 87.31 183 CYS A O 1
ATOM 1463 N N . LYS A 1 184 ? 16.311 3.821 -8.174 1.00 87.75 184 LYS A N 1
ATOM 1464 C CA . LYS A 1 184 ? 16.127 4.906 -9.144 1.00 87.75 184 LYS A CA 1
ATOM 1465 C C . LYS A 1 184 ? 16.611 4.543 -10.536 1.00 87.75 184 LYS A C 1
ATOM 1467 O O . LYS A 1 184 ? 15.849 4.639 -11.496 1.00 87.75 184 LYS A O 1
ATOM 1472 N N . ARG A 1 185 ? 17.828 4.012 -10.634 1.00 90.31 185 ARG A N 1
ATOM 1473 C CA . ARG A 1 185 ? 18.371 3.558 -11.913 1.00 90.31 185 ARG A CA 1
ATOM 1474 C C . ARG A 1 185 ? 17.547 2.419 -12.526 1.00 90.31 185 ARG A C 1
ATOM 1476 O O . ARG A 1 185 ? 17.304 2.460 -13.729 1.00 90.31 185 ARG A O 1
ATOM 1483 N N . TYR A 1 186 ? 17.105 1.442 -11.731 1.00 91.19 186 TYR A N 1
ATOM 1484 C CA . TYR A 1 186 ? 16.263 0.331 -12.190 1.00 91.19 186 TYR A CA 1
ATOM 1485 C C . TYR A 1 186 ? 14.950 0.819 -12.811 1.00 91.19 186 TYR A C 1
ATOM 1487 O O . TYR A 1 186 ? 14.646 0.471 -13.952 1.00 91.19 186 TYR A O 1
ATOM 1495 N N . TYR A 1 187 ? 14.205 1.666 -12.099 1.00 87.75 187 TYR A N 1
ATOM 1496 C CA . TYR A 1 187 ? 12.924 2.185 -12.576 1.00 87.75 187 TYR A CA 1
ATOM 1497 C C . TYR A 1 187 ? 13.091 3.040 -13.837 1.00 87.75 187 TYR A C 1
ATOM 1499 O O . TYR A 1 187 ? 12.314 2.884 -14.780 1.00 87.75 187 TYR A O 1
ATOM 1507 N N . ASP A 1 188 ? 14.129 3.880 -13.897 1.00 87.62 188 ASP A N 1
ATOM 1508 C CA . ASP A 1 188 ? 14.443 4.669 -15.092 1.00 87.62 188 ASP A CA 1
ATOM 1509 C C . ASP A 1 188 ? 14.713 3.768 -16.311 1.00 87.62 188 ASP A C 1
ATOM 1511 O O . ASP A 1 188 ? 14.140 3.995 -17.377 1.00 87.62 188 ASP A O 1
ATOM 1515 N N . MET A 1 189 ? 15.503 2.695 -16.160 1.00 90.19 189 MET A N 1
ATOM 1516 C CA . MET A 1 189 ? 15.748 1.762 -17.270 1.00 90.19 189 MET A CA 1
ATOM 1517 C C . MET A 1 189 ? 14.514 0.957 -17.651 1.00 90.19 189 MET A C 1
ATOM 1519 O O . MET A 1 189 ? 14.336 0.670 -18.826 1.00 90.19 189 MET A O 1
ATOM 1523 N N . VAL A 1 190 ? 13.652 0.578 -16.705 1.00 89.44 190 VAL A N 1
ATOM 1524 C CA . VAL A 1 190 ? 12.395 -0.108 -17.037 1.00 89.44 190 VAL A CA 1
ATOM 1525 C C . VAL A 1 190 ? 11.503 0.791 -17.900 1.00 89.44 190 VAL A C 1
ATOM 1527 O O . VAL A 1 190 ? 10.923 0.311 -18.880 1.00 89.44 190 VAL A O 1
ATOM 1530 N N . ARG A 1 191 ? 11.424 2.094 -17.589 1.00 86.25 191 ARG A N 1
ATOM 1531 C CA . ARG A 1 191 ? 10.707 3.070 -18.426 1.00 86.25 191 ARG A CA 1
ATOM 1532 C C . ARG A 1 191 ? 11.356 3.197 -19.802 1.00 86.25 191 ARG A C 1
ATOM 1534 O O . ARG A 1 191 ? 10.672 3.029 -20.810 1.00 86.25 191 ARG A O 1
ATOM 1541 N N . GLU A 1 192 ? 12.670 3.396 -19.846 1.00 89.25 192 GLU A N 1
ATOM 1542 C CA . GLU A 1 192 ? 13.415 3.549 -21.098 1.00 89.25 192 GLU A CA 1
ATOM 1543 C C . GLU A 1 192 ? 13.304 2.296 -21.983 1.00 89.25 192 GLU A C 1
ATOM 1545 O O . GLU A 1 192 ? 13.028 2.377 -23.178 1.00 89.25 192 GLU A O 1
ATOM 1550 N N . ALA A 1 193 ? 13.423 1.110 -21.393 1.00 89.81 193 ALA A N 1
ATOM 1551 C CA . ALA A 1 193 ? 13.275 -0.161 -22.084 1.00 89.81 193 ALA A CA 1
ATOM 1552 C C . ALA A 1 193 ? 11.870 -0.354 -22.661 1.00 89.81 193 ALA A C 1
ATOM 1554 O O . ALA A 1 193 ? 11.717 -0.934 -23.739 1.00 89.81 193 ALA A O 1
ATOM 1555 N N . ARG A 1 194 ? 10.833 0.130 -21.968 1.00 88.38 194 ARG A N 1
ATOM 1556 C CA . ARG A 1 194 ? 9.462 0.123 -22.484 1.00 88.38 194 ARG A CA 1
ATOM 1557 C C . ARG A 1 194 ? 9.324 1.057 -23.683 1.00 88.38 194 ARG A C 1
ATOM 1559 O O . ARG A 1 194 ? 8.791 0.625 -24.701 1.00 88.38 194 ARG A O 1
ATOM 1566 N N . GLU A 1 195 ? 9.800 2.295 -23.579 1.00 89.56 195 GLU A N 1
ATOM 1567 C CA . GLU A 1 195 ? 9.749 3.285 -24.668 1.00 89.56 195 GLU A CA 1
ATOM 1568 C C . GLU A 1 195 ? 10.518 2.809 -25.902 1.00 89.56 195 GLU A C 1
ATOM 1570 O O . GLU A 1 195 ? 10.051 2.937 -27.035 1.00 89.56 195 GLU A O 1
ATOM 1575 N N . ARG A 1 196 ? 11.668 2.170 -25.678 1.00 89.50 196 ARG A N 1
ATOM 1576 C CA . ARG A 1 196 ? 12.490 1.591 -26.739 1.00 89.50 196 ARG A CA 1
ATOM 1577 C C . ARG A 1 196 ? 11.947 0.273 -27.270 1.00 89.50 196 ARG A C 1
ATOM 1579 O O . ARG A 1 196 ? 12.396 -0.154 -28.328 1.00 89.50 196 ARG A O 1
ATOM 1586 N N . GLY A 1 197 ? 10.979 -0.371 -26.619 1.00 91.88 197 GLY A N 1
ATOM 1587 C CA . GLY A 1 197 ? 10.446 -1.668 -27.048 1.00 91.88 197 GLY A CA 1
ATOM 1588 C C . GLY A 1 197 ? 11.431 -2.825 -26.849 1.00 91.88 197 GLY A C 1
ATOM 1589 O O . GLY A 1 197 ? 11.451 -3.768 -27.632 1.00 91.88 197 GLY A O 1
ATOM 1590 N N . CYS A 1 198 ? 12.248 -2.791 -25.796 1.00 93.38 198 CYS A N 1
ATOM 1591 C CA . CYS A 1 198 ? 13.246 -3.825 -25.504 1.00 93.38 198 CYS A CA 1
ATOM 1592 C C . CYS A 1 198 ? 12.655 -5.217 -25.210 1.00 93.38 198 CYS A C 1
ATOM 1594 O O . CYS A 1 198 ? 13.405 -6.177 -25.082 1.00 93.38 198 CYS A O 1
ATOM 1596 N N . GLY A 1 199 ? 11.328 -5.355 -25.117 1.00 92.00 199 GLY A N 1
ATOM 1597 C CA . GLY A 1 199 ? 10.650 -6.655 -25.059 1.00 92.00 199 GLY A CA 1
ATOM 1598 C C . GLY A 1 199 ? 10.488 -7.352 -26.416 1.00 92.00 199 GLY A C 1
ATOM 1599 O O . GLY A 1 199 ? 10.060 -8.510 -26.449 1.00 92.00 199 GLY A O 1
ATOM 1600 N N . ASP A 1 200 ? 10.807 -6.665 -27.516 1.00 94.50 200 ASP A N 1
ATOM 1601 C CA . ASP A 1 200 ? 10.779 -7.212 -28.870 1.00 94.50 200 ASP A CA 1
ATOM 1602 C C . ASP A 1 200 ? 12.063 -7.987 -29.168 1.00 94.50 200 ASP A C 1
ATOM 1604 O O . ASP A 1 200 ? 13.161 -7.546 -28.839 1.00 94.50 200 ASP A O 1
ATOM 1608 N N . LYS A 1 201 ? 11.939 -9.140 -29.837 1.00 91.50 201 LYS A N 1
ATOM 1609 C CA . LYS A 1 201 ? 13.060 -10.070 -30.056 1.00 91.50 201 LYS A CA 1
ATOM 1610 C C . LYS A 1 201 ? 14.253 -9.421 -30.764 1.00 91.50 201 LYS A C 1
ATOM 1612 O O . LYS A 1 201 ? 15.387 -9.654 -30.367 1.00 91.50 201 LYS A O 1
ATOM 1617 N N . GLU A 1 202 ? 14.003 -8.642 -31.812 1.00 91.75 202 GLU A N 1
ATOM 1618 C CA . GLU A 1 202 ? 15.063 -8.019 -32.616 1.00 91.75 202 GLU A CA 1
ATOM 1619 C C . GLU A 1 202 ? 15.849 -7.001 -31.776 1.00 91.75 202 GLU A C 1
ATOM 1621 O O . GLU A 1 202 ? 17.062 -7.130 -31.618 1.00 91.75 202 GLU A O 1
ATOM 1626 N N . LYS A 1 203 ? 15.137 -6.113 -31.078 1.00 91.38 203 LYS A N 1
ATOM 1627 C CA . LYS A 1 203 ? 15.734 -5.131 -30.169 1.00 91.38 203 LYS A CA 1
ATOM 1628 C C . LYS A 1 203 ? 16.420 -5.767 -28.962 1.00 91.38 203 LYS A C 1
ATOM 1630 O O . LYS A 1 203 ? 17.489 -5.317 -28.568 1.00 91.38 203 LYS A O 1
ATOM 1635 N N . ALA A 1 204 ? 15.851 -6.828 -28.393 1.00 91.69 204 ALA A N 1
ATOM 1636 C CA . ALA A 1 204 ? 16.444 -7.532 -27.260 1.00 91.69 204 ALA A CA 1
ATOM 1637 C C . ALA A 1 204 ? 17.759 -8.243 -27.629 1.00 91.69 204 ALA A C 1
ATOM 1639 O O . ALA A 1 204 ? 18.703 -8.251 -26.839 1.00 91.69 204 ALA A O 1
ATOM 1640 N N . LEU A 1 205 ? 17.830 -8.847 -28.823 1.00 91.06 205 LEU A N 1
ATOM 1641 C CA . LEU A 1 205 ? 18.979 -9.650 -29.260 1.00 91.06 205 LEU A CA 1
ATOM 1642 C C . LEU A 1 205 ? 20.040 -8.856 -30.026 1.00 91.06 205 LEU A C 1
ATOM 1644 O O . LEU A 1 205 ? 21.193 -9.285 -30.052 1.00 91.06 205 LEU A O 1
ATOM 1648 N N . HIS A 1 206 ? 19.685 -7.720 -30.626 1.00 90.81 206 HIS A N 1
ATOM 1649 C CA . HIS A 1 206 ? 20.591 -6.951 -31.487 1.00 90.81 206 HIS A CA 1
ATOM 1650 C C . HIS A 1 206 ? 20.682 -5.461 -31.127 1.00 90.81 206 HIS A C 1
ATOM 1652 O O . HIS A 1 206 ? 21.588 -4.779 -31.599 1.00 90.81 206 HIS A O 1
ATOM 1658 N N . GLY A 1 207 ? 19.802 -4.946 -30.262 1.00 91.19 207 GLY A N 1
ATOM 1659 C CA . GLY A 1 207 ? 19.838 -3.557 -29.809 1.00 91.19 207 GLY A CA 1
ATOM 1660 C C . GLY A 1 207 ? 20.830 -3.344 -28.667 1.00 91.19 207 GLY A C 1
ATOM 1661 O O . GLY A 1 207 ? 20.564 -3.743 -27.532 1.00 91.19 207 GLY A O 1
ATOM 1662 N N . THR A 1 208 ? 21.944 -2.663 -28.944 1.00 92.31 208 THR A N 1
ATOM 1663 C CA . THR A 1 208 ? 23.011 -2.379 -27.966 1.00 92.31 208 THR A CA 1
ATOM 1664 C C . THR A 1 208 ? 22.483 -1.725 -26.688 1.00 92.31 208 THR A C 1
ATOM 1666 O O . THR A 1 208 ? 22.821 -2.161 -25.593 1.00 92.31 208 THR A O 1
ATOM 1669 N N . GLU A 1 209 ? 21.588 -0.744 -26.813 1.00 92.75 209 GLU A N 1
ATOM 1670 C CA . GLU A 1 209 ? 21.018 -0.014 -25.672 1.00 92.75 209 GLU A CA 1
ATOM 1671 C C . GLU A 1 209 ? 20.204 -0.935 -24.745 1.00 92.75 209 GLU A C 1
ATOM 1673 O O . GLU A 1 209 ? 20.349 -0.883 -23.526 1.00 92.75 209 GLU A O 1
ATOM 1678 N N . CYS A 1 210 ? 19.387 -1.836 -25.307 1.00 94.44 210 CYS A N 1
ATOM 1679 C CA . CYS A 1 210 ? 18.629 -2.808 -24.515 1.00 94.44 210 CYS A CA 1
ATOM 1680 C C . CYS A 1 210 ? 19.570 -3.784 -23.793 1.00 94.44 210 CYS A C 1
ATOM 1682 O O . CYS A 1 210 ? 19.375 -4.087 -22.617 1.00 94.44 210 CYS A O 1
ATOM 1684 N N . GLN A 1 211 ? 20.627 -4.242 -24.472 1.00 94.06 211 GLN A N 1
ATOM 1685 C CA . GLN A 1 211 ? 21.617 -5.147 -23.885 1.00 94.06 211 GLN A CA 1
ATOM 1686 C C . GLN A 1 211 ? 22.429 -4.499 -22.762 1.00 94.06 211 GLN A C 1
ATOM 1688 O O . GLN A 1 211 ? 22.756 -5.174 -21.787 1.00 94.06 211 GLN A O 1
ATOM 1693 N N . GLU A 1 212 ? 22.745 -3.208 -22.865 1.00 95.62 212 GLU A N 1
ATOM 1694 C CA . GLU A 1 212 ? 23.401 -2.457 -21.790 1.00 95.62 212 GLU A CA 1
ATOM 1695 C C . GLU A 1 212 ? 22.531 -2.412 -20.530 1.00 95.62 212 GLU A C 1
ATOM 1697 O O . GLU A 1 212 ? 23.026 -2.687 -19.434 1.00 95.62 212 GLU A O 1
ATOM 1702 N N . MET A 1 213 ? 21.226 -2.162 -20.677 1.00 95.19 213 MET A N 1
ATOM 1703 C CA . MET A 1 213 ? 20.286 -2.196 -19.550 1.00 95.19 213 MET A CA 1
ATOM 17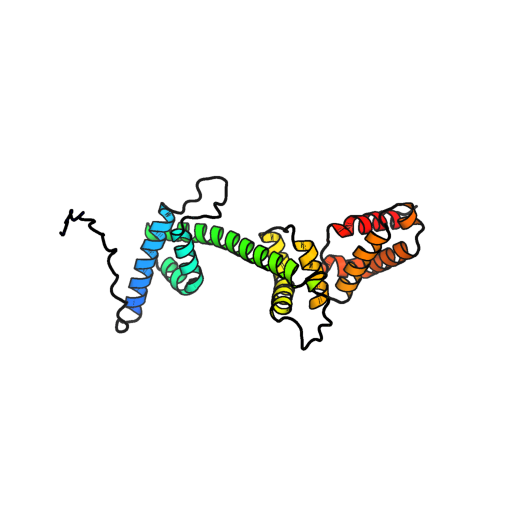04 C C . MET A 1 213 ? 20.169 -3.602 -18.946 1.00 95.19 213 MET A C 1
ATOM 1706 O O . MET A 1 213 ? 20.162 -3.762 -17.725 1.00 95.19 213 MET A O 1
ATOM 1710 N N . PHE A 1 214 ? 20.109 -4.639 -19.788 1.00 95.88 214 PHE A N 1
ATOM 1711 C CA . PHE A 1 214 ? 20.052 -6.033 -19.340 1.00 95.88 214 PHE A CA 1
ATOM 1712 C C . PHE A 1 214 ? 21.319 -6.465 -18.605 1.00 95.88 214 PHE A C 1
ATOM 1714 O O . PHE A 1 214 ? 21.226 -7.162 -17.594 1.00 95.88 214 PHE A O 1
ATOM 1721 N N . ARG A 1 215 ? 22.493 -6.037 -19.080 1.00 96.25 215 ARG A N 1
ATOM 1722 C CA . ARG A 1 215 ? 23.778 -6.305 -18.429 1.00 96.25 215 ARG A CA 1
ATOM 1723 C C . ARG A 1 215 ? 23.844 -5.639 -17.062 1.00 96.25 215 ARG A C 1
ATOM 1725 O O . ARG A 1 215 ? 24.141 -6.323 -16.089 1.00 96.25 215 ARG A O 1
ATOM 1732 N N . TRP A 1 216 ? 23.476 -4.360 -16.973 1.00 95.75 216 TRP A N 1
ATOM 1733 C CA . TRP A 1 216 ? 23.401 -3.668 -15.686 1.00 95.75 216 TRP A CA 1
ATOM 1734 C C . TRP A 1 216 ? 22.467 -4.399 -14.716 1.00 95.75 216 TRP A C 1
ATOM 1736 O O . TRP A 1 216 ? 22.819 -4.625 -13.561 1.00 95.75 216 TRP A O 1
ATOM 1746 N N . TYR A 1 217 ? 21.290 -4.829 -15.186 1.00 95.06 217 TYR A N 1
ATOM 1747 C CA . TYR A 1 217 ? 20.350 -5.563 -14.339 1.00 95.06 217 TYR A CA 1
ATOM 1748 C C . TYR A 1 217 ? 20.896 -6.930 -13.919 1.00 95.06 217 TYR A C 1
ATOM 1750 O O . TYR A 1 217 ? 20.689 -7.331 -12.781 1.00 95.06 217 TYR A O 1
ATOM 1758 N N . ALA A 1 218 ? 21.640 -7.631 -14.780 1.00 95.12 218 ALA A N 1
ATOM 1759 C CA . ALA A 1 218 ? 22.309 -8.875 -14.404 1.00 95.12 218 ALA A CA 1
ATOM 1760 C C . ALA A 1 218 ? 23.354 -8.661 -13.295 1.00 95.12 218 ALA A C 1
ATOM 1762 O O . ALA A 1 218 ? 23.435 -9.478 -12.381 1.00 95.12 218 ALA A O 1
ATOM 1763 N N . GLU A 1 219 ? 24.119 -7.569 -13.361 1.00 96.00 219 GLU A N 1
ATOM 1764 C CA . GLU A 1 219 ? 25.132 -7.201 -12.361 1.00 96.00 219 GLU A CA 1
ATOM 1765 C C . GLU A 1 219 ? 24.511 -6.773 -11.025 1.00 96.00 219 GLU A C 1
ATOM 1767 O O . GLU A 1 219 ? 25.080 -7.027 -9.966 1.00 96.00 219 GLU A O 1
ATOM 1772 N N . LYS A 1 220 ? 23.338 -6.131 -11.068 1.00 94.62 220 LYS A N 1
ATOM 1773 C CA . LYS A 1 220 ? 22.622 -5.601 -9.898 1.00 94.62 220 LYS A CA 1
ATOM 1774 C C . LYS A 1 220 ? 21.413 -6.429 -9.468 1.00 94.62 220 LYS A C 1
ATOM 1776 O O . LYS A 1 220 ? 20.622 -5.961 -8.654 1.00 94.62 220 LYS A O 1
ATOM 1781 N N . LYS A 1 221 ? 21.267 -7.651 -9.987 1.00 89.75 221 LYS A N 1
ATOM 1782 C CA . LYS A 1 221 ? 20.034 -8.442 -9.868 1.00 89.75 221 LYS A CA 1
ATOM 1783 C C . LYS A 1 221 ? 19.603 -8.652 -8.423 1.00 89.75 221 LYS A C 1
ATOM 1785 O O . LYS A 1 221 ? 18.444 -8.428 -8.115 1.00 89.75 221 LYS A O 1
ATOM 1790 N N . GLU A 1 222 ? 20.532 -9.063 -7.567 1.00 89.19 222 GLU A N 1
ATOM 1791 C CA . GLU A 1 222 ? 20.256 -9.355 -6.159 1.00 89.19 222 GLU A CA 1
ATOM 1792 C C . GLU A 1 222 ? 19.772 -8.110 -5.409 1.00 89.19 222 GLU A C 1
ATOM 1794 O O . GLU A 1 222 ? 18.721 -8.149 -4.783 1.00 89.19 222 GLU A O 1
ATOM 1799 N N . GLU A 1 223 ? 20.477 -6.986 -5.555 1.00 88.69 223 GLU A N 1
ATOM 1800 C CA . GLU A 1 223 ? 20.104 -5.700 -4.949 1.00 88.69 223 GLU A CA 1
ATOM 1801 C C . GLU A 1 223 ? 18.738 -5.221 -5.464 1.00 88.69 223 GLU A C 1
ATOM 1803 O O . GLU A 1 223 ? 17.885 -4.813 -4.688 1.00 88.69 223 GLU A O 1
ATOM 1808 N N . VAL A 1 224 ? 18.483 -5.332 -6.772 1.00 88.88 224 VAL A N 1
ATOM 1809 C CA . VAL A 1 224 ? 17.198 -4.932 -7.361 1.00 88.88 224 VAL A CA 1
ATOM 1810 C C . VAL A 1 224 ? 16.057 -5.829 -6.893 1.00 88.88 224 VAL A C 1
ATOM 1812 O O . VAL A 1 224 ? 15.001 -5.31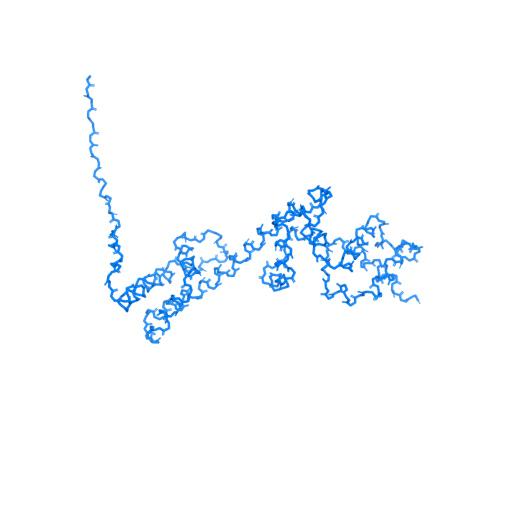8 -6.557 1.00 88.88 224 VAL A O 1
ATOM 1815 N N . GLU A 1 225 ? 16.237 -7.147 -6.878 1.00 85.62 225 GLU A N 1
ATOM 1816 C CA . GLU A 1 225 ? 15.182 -8.085 -6.469 1.00 85.62 225 GLU A CA 1
ATOM 1817 C C . GLU A 1 225 ? 14.939 -8.092 -4.956 1.00 85.62 225 GLU A C 1
ATOM 1819 O O . GLU A 1 225 ? 13.863 -8.502 -4.528 1.00 85.62 225 GLU A O 1
ATOM 1824 N N . THR A 1 226 ? 15.909 -7.626 -4.167 1.00 81.25 226 THR A N 1
ATOM 1825 C CA . THR A 1 226 ? 15.774 -7.493 -2.711 1.00 81.25 226 THR A CA 1
ATOM 1826 C C . THR A 1 226 ? 15.157 -6.150 -2.332 1.00 81.25 226 THR A C 1
ATOM 1828 O O . THR A 1 226 ? 14.207 -6.112 -1.556 1.00 81.25 226 THR A O 1
ATOM 1831 N N . ASP A 1 227 ? 15.657 -5.055 -2.910 1.00 77.00 227 ASP A N 1
ATOM 1832 C CA . ASP A 1 227 ? 15.372 -3.703 -2.417 1.00 77.00 227 ASP A CA 1
ATOM 1833 C C . ASP A 1 227 ? 14.378 -2.930 -3.296 1.00 77.00 227 ASP A C 1
ATOM 1835 O O . ASP A 1 227 ? 13.849 -1.895 -2.882 1.00 77.00 227 ASP A O 1
ATOM 1839 N N . CYS A 1 228 ? 14.134 -3.382 -4.531 1.00 83.19 228 CYS A N 1
ATOM 1840 C CA . CYS A 1 228 ? 13.333 -2.654 -5.508 1.00 83.19 228 CYS A CA 1
ATOM 1841 C C . CYS A 1 228 ? 12.120 -3.465 -5.957 1.00 83.19 228 CYS A C 1
ATOM 1843 O O . CYS A 1 228 ? 12.198 -4.625 -6.349 1.00 83.19 228 CYS A O 1
ATOM 1845 N N . TYR A 1 229 ? 10.964 -2.816 -5.974 1.00 77.12 229 TYR A N 1
ATOM 1846 C CA . TYR A 1 229 ? 9.733 -3.504 -6.324 1.00 77.12 229 TYR A CA 1
ATOM 1847 C C . TYR A 1 229 ? 9.469 -3.579 -7.833 1.00 77.12 229 TYR A C 1
ATOM 1849 O O . TYR A 1 229 ? 9.831 -2.675 -8.587 1.00 77.12 229 TYR A O 1
ATOM 1857 N N . GLU A 1 230 ? 8.786 -4.635 -8.277 1.00 74.19 230 GLU A N 1
ATOM 1858 C CA . GLU A 1 230 ? 8.440 -4.831 -9.685 1.00 74.19 230 GLU A CA 1
ATOM 1859 C C . GLU A 1 230 ? 7.122 -4.123 -10.072 1.00 74.19 230 GLU A C 1
ATOM 1861 O O . GLU A 1 230 ? 6.067 -4.314 -9.451 1.00 74.19 230 GLU A O 1
ATOM 1866 N N . LEU A 1 231 ? 7.154 -3.340 -11.157 1.00 75.00 231 LEU A N 1
ATOM 1867 C CA . LEU A 1 231 ? 5.986 -2.685 -11.769 1.00 75.00 231 LEU A CA 1
ATOM 1868 C C . LEU A 1 231 ? 5.421 -3.503 -12.932 1.00 75.00 231 LEU A C 1
ATOM 1870 O O . LEU A 1 231 ? 6.176 -4.181 -13.607 1.00 75.00 231 LEU A O 1
ATOM 1874 N N . LYS A 1 232 ? 4.137 -3.394 -13.307 1.00 78.06 232 LYS A N 1
ATOM 1875 C CA . LYS A 1 232 ? 3.633 -4.146 -14.482 1.00 78.06 232 LYS A CA 1
ATOM 1876 C C . LYS A 1 232 ? 4.324 -3.710 -15.776 1.00 78.06 232 LYS A C 1
ATOM 1878 O O . LYS A 1 232 ? 4.430 -4.511 -16.707 1.00 78.06 232 LYS A O 1
ATOM 1883 N N . ILE A 1 233 ? 4.818 -2.471 -15.829 1.00 76.88 233 ILE A N 1
ATOM 1884 C CA . ILE A 1 233 ? 5.607 -1.944 -16.950 1.00 76.88 233 ILE A CA 1
ATOM 1885 C C . ILE A 1 233 ? 6.996 -2.589 -17.093 1.00 76.88 233 ILE A C 1
ATOM 1887 O O . ILE A 1 233 ? 7.618 -2.406 -18.135 1.00 76.88 233 ILE A O 1
ATOM 1891 N N . SER A 1 234 ? 7.469 -3.369 -16.114 1.00 85.62 234 SER A N 1
ATOM 1892 C CA . SER A 1 234 ? 8.713 -4.147 -16.210 1.00 85.62 234 SER A CA 1
ATOM 1893 C C . SER A 1 234 ? 8.578 -5.373 -17.114 1.00 85.62 234 SER A C 1
ATOM 1895 O O . SER A 1 234 ? 9.580 -5.892 -17.597 1.00 85.62 234 SER A O 1
ATOM 1897 N N . LYS A 1 235 ? 7.358 -5.868 -17.372 1.00 88.38 235 LYS A N 1
ATOM 1898 C CA . LYS A 1 235 ? 7.159 -7.121 -18.120 1.00 88.38 235 LYS A CA 1
ATOM 1899 C C . LYS A 1 235 ? 7.862 -7.128 -19.485 1.00 88.38 235 LYS A C 1
ATOM 1901 O O . LYS A 1 235 ? 8.511 -8.128 -19.792 1.00 88.38 235 LYS A O 1
ATOM 1906 N N . PRO A 1 236 ? 7.796 -6.060 -20.309 1.00 87.88 236 PRO A N 1
ATOM 1907 C CA . PRO A 1 236 ? 8.592 -5.965 -21.530 1.00 87.88 236 PRO A CA 1
ATOM 1908 C C . PRO A 1 236 ? 10.100 -6.033 -21.266 1.00 87.88 236 PRO A C 1
ATOM 1910 O O . PRO A 1 236 ? 10.798 -6.739 -21.989 1.00 87.88 236 PRO A O 1
ATOM 1913 N N . PHE A 1 237 ? 10.591 -5.366 -20.217 1.00 92.69 237 PHE A N 1
ATOM 1914 C CA . PHE A 1 237 ? 11.999 -5.414 -19.818 1.00 92.69 237 PHE A CA 1
ATOM 1915 C C . PHE A 1 237 ? 12.437 -6.846 -19.489 1.00 92.69 237 PHE A C 1
ATOM 1917 O O . PHE A 1 237 ? 13.375 -7.351 -20.099 1.00 92.69 237 PHE A O 1
ATOM 1924 N N . TYR A 1 238 ? 11.712 -7.544 -18.611 1.00 93.06 238 TYR A N 1
ATOM 1925 C CA . TYR A 1 238 ? 12.026 -8.927 -18.243 1.00 93.06 238 TYR A CA 1
ATOM 1926 C C . TYR A 1 238 ? 11.901 -9.894 -19.411 1.00 93.06 238 TYR A C 1
ATOM 1928 O O . TYR A 1 238 ? 12.738 -10.782 -19.577 1.00 93.06 238 TYR A O 1
ATOM 1936 N N . ARG A 1 239 ? 10.886 -9.714 -20.261 1.00 93.94 239 ARG A N 1
ATOM 1937 C CA . ARG A 1 239 ? 10.736 -10.502 -21.485 1.00 93.94 239 ARG A CA 1
ATOM 1938 C C . ARG A 1 239 ? 11.981 -10.383 -22.363 1.00 93.94 239 ARG A C 1
ATOM 1940 O O . ARG A 1 239 ? 12.505 -11.409 -22.789 1.00 93.94 239 ARG A O 1
ATOM 1947 N N . GLY A 1 240 ? 12.456 -9.161 -22.598 1.00 94.38 240 GLY A N 1
ATOM 1948 C CA . GLY A 1 240 ? 13.683 -8.902 -23.348 1.00 94.38 240 GLY A CA 1
ATOM 1949 C C . GLY A 1 240 ? 14.920 -9.479 -22.665 1.00 94.38 240 GLY A C 1
ATOM 1950 O O . GLY A 1 240 ? 15.683 -10.212 -23.293 1.00 94.38 240 GLY A O 1
ATOM 1951 N N . PHE A 1 241 ? 15.063 -9.247 -21.359 1.00 95.31 241 PHE A N 1
ATOM 1952 C CA . PHE A 1 241 ? 16.162 -9.762 -20.544 1.00 95.31 241 PHE A CA 1
ATOM 1953 C C . PHE A 1 241 ? 16.291 -11.284 -20.646 1.00 95.31 241 PHE A C 1
ATOM 1955 O O . PHE A 1 241 ? 17.376 -11.800 -20.908 1.00 95.31 241 PHE A O 1
ATOM 1962 N N . TYR A 1 242 ? 15.188 -12.022 -20.495 1.00 94.81 242 TYR A N 1
ATOM 1963 C CA . TYR A 1 242 ? 15.205 -13.481 -20.596 1.00 94.81 242 TYR A CA 1
ATOM 1964 C C . TYR A 1 242 ? 15.394 -13.986 -22.031 1.00 94.81 242 TYR A C 1
ATOM 1966 O O . TYR A 1 242 ? 15.864 -15.108 -22.206 1.00 94.81 242 TYR A O 1
ATOM 1974 N N . MET A 1 243 ? 15.061 -13.201 -23.062 1.00 94.69 243 MET A N 1
ATOM 1975 C CA . MET A 1 243 ? 15.436 -13.527 -24.445 1.00 94.69 243 MET A CA 1
ATOM 1976 C C . MET A 1 243 ? 16.938 -13.364 -24.663 1.00 94.69 243 MET A C 1
ATOM 1978 O O . MET A 1 243 ? 17.558 -14.260 -25.220 1.00 94.69 243 MET A O 1
ATOM 1982 N N . TRP A 1 244 ? 17.510 -12.257 -24.193 1.00 94.44 244 TRP A N 1
ATOM 1983 C CA . TRP A 1 244 ? 18.937 -11.959 -24.300 1.00 94.44 244 TRP A CA 1
ATOM 1984 C C . TRP A 1 244 ? 19.809 -12.920 -23.482 1.00 94.44 244 TRP A C 1
ATOM 1986 O O . TRP A 1 244 ? 20.858 -13.352 -23.947 1.00 94.44 244 TRP A O 1
ATOM 1996 N N . LYS A 1 245 ? 19.362 -13.290 -22.276 1.00 91.62 245 LYS A N 1
ATOM 1997 C CA . LYS A 1 245 ? 20.092 -14.185 -21.369 1.00 91.62 245 LYS A CA 1
ATOM 1998 C C . LYS A 1 245 ? 20.077 -15.648 -21.819 1.00 91.62 245 LYS A C 1
ATOM 2000 O O . LYS A 1 245 ? 20.912 -16.423 -21.353 1.00 91.62 245 LYS A O 1
ATOM 2005 N N . LYS A 1 246 ? 19.124 -16.062 -22.665 1.00 86.25 246 LYS A N 1
ATOM 2006 C CA . LYS A 1 246 ? 19.095 -17.441 -23.165 1.00 86.25 246 LYS A CA 1
ATOM 2007 C C . LYS A 1 246 ? 20.394 -17.713 -23.930 1.00 86.25 246 LYS A C 1
ATOM 2009 O O . LYS A 1 246 ? 20.684 -16.977 -24.870 1.00 86.25 246 LYS A O 1
ATOM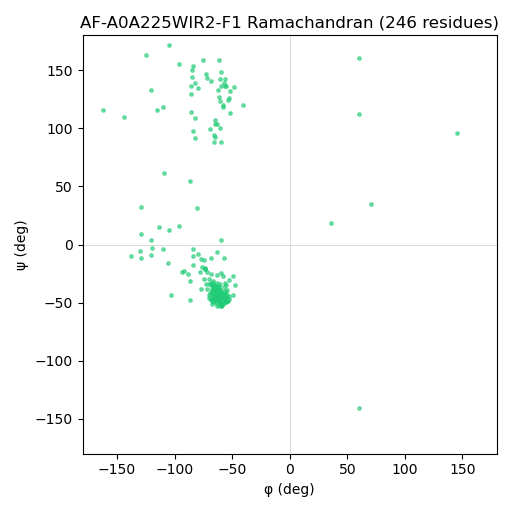 2014 N N . PRO A 1 247 ? 21.163 -18.746 -23.551 1.00 61.12 247 PRO A N 1
ATOM 2015 C CA . PRO A 1 247 ? 22.277 -19.172 -24.377 1.00 61.12 247 PRO A CA 1
ATOM 2016 C C . PRO A 1 247 ? 21.708 -19.619 -25.729 1.00 61.12 247 PRO A C 1
ATOM 2018 O O . PRO A 1 247 ? 20.757 -20.405 -25.761 1.00 61.12 247 PRO A O 1
ATOM 2021 N N . ASN A 1 248 ? 22.239 -19.059 -26.817 1.00 51.06 248 ASN A N 1
ATOM 2022 C CA . ASN A 1 248 ? 22.080 -19.653 -28.144 1.00 51.06 248 ASN A CA 1
ATOM 2023 C C . ASN A 1 248 ? 22.914 -20.930 -28.228 1.00 51.06 248 ASN A C 1
ATOM 2025 O O . ASN A 1 248 ? 24.053 -20.907 -27.706 1.00 51.06 248 ASN A O 1
#

Secondary structure (DSSP, 8-state):
-----------------PPPP-TTS-HHHHHHHHHHHHHHHHHHHHHH----SSS--SS--HHHHHHHHHHHHTHHHHHHHHHHS-TTSHHHHHHHHHHHHHHHHHHHHHHHHHHHHHHHHHHHHSGGGT-S---TTS--HHHHHHHHHHHHHHHHHHHHH---TTHHHHHHHHHHHT--HHHHHHHHHHHHHHHHTTTSHHHHHH-HHHHHHHHHHHHTHHHHHHHSPPPGGGHHHHHHHHHHHS--